Protein AF-A0A4Q9HXU3-F1 (afdb_monomer)

Mean predicted aligned error: 22.91 Å

Structure (mmCIF, N/CA/C/O backbone):
data_AF-A0A4Q9HXU3-F1
#
_entry.id   AF-A0A4Q9HXU3-F1
#
loop_
_atom_site.group_PDB
_atom_site.id
_atom_site.type_symbol
_atom_site.label_atom_id
_atom_site.label_alt_id
_atom_site.label_comp_id
_atom_site.label_asym_id
_atom_site.label_entity_id
_atom_site.label_seq_id
_atom_site.pdbx_PDB_ins_code
_atom_site.Cartn_x
_atom_site.Cartn_y
_atom_site.Cartn_z
_atom_site.occupancy
_atom_site.B_iso_or_equiv
_atom_site.auth_seq_id
_atom_site.auth_comp_id
_atom_site.auth_asym_id
_atom_site.auth_atom_id
_atom_site.pdbx_PDB_model_num
ATOM 1 N N . MET A 1 1 ? 12.309 -6.529 -2.320 1.00 57.53 1 MET A N 1
ATOM 2 C CA . MET A 1 1 ? 11.473 -6.296 -1.128 1.00 57.53 1 MET A CA 1
ATOM 3 C C . MET A 1 1 ? 10.040 -6.633 -1.500 1.00 57.53 1 MET A C 1
ATOM 5 O O . MET A 1 1 ? 9.578 -6.066 -2.489 1.00 57.53 1 MET A O 1
ATOM 9 N N . PRO A 1 2 ? 9.395 -7.603 -0.833 1.00 75.31 2 PRO A N 1
ATOM 10 C CA . PRO A 1 2 ? 7.982 -7.874 -1.056 1.00 75.31 2 PRO A CA 1
ATOM 11 C C . PRO A 1 2 ? 7.147 -6.718 -0.491 1.00 75.31 2 PRO A C 1
ATOM 13 O O . PRO A 1 2 ? 7.482 -6.150 0.545 1.00 75.31 2 PRO A O 1
ATOM 16 N N . TRP A 1 3 ? 6.102 -6.339 -1.220 1.00 84.00 3 TRP A N 1
ATOM 17 C CA . TRP A 1 3 ? 5.110 -5.362 -0.783 1.00 84.00 3 TRP A CA 1
ATOM 18 C C . TRP A 1 3 ? 3.795 -6.108 -0.597 1.00 84.00 3 TRP A C 1
ATOM 20 O O . TRP A 1 3 ? 3.432 -6.919 -1.451 1.00 84.00 3 TRP A O 1
ATOM 30 N N . VAL A 1 4 ? 3.093 -5.835 0.499 1.00 90.06 4 VAL A N 1
ATOM 31 C CA . VAL A 1 4 ? 1.721 -6.316 0.691 1.00 90.06 4 VAL A CA 1
ATOM 32 C C . VAL A 1 4 ? 0.800 -5.522 -0.222 1.00 90.06 4 VAL A C 1
ATOM 34 O O . VAL A 1 4 ? 0.922 -4.298 -0.309 1.00 90.06 4 VAL A O 1
ATOM 37 N N . ARG A 1 5 ? -0.129 -6.209 -0.888 1.00 89.00 5 ARG A N 1
ATOM 38 C CA . ARG A 1 5 ? -1.205 -5.557 -1.636 1.00 89.00 5 ARG A CA 1
ATOM 39 C C . ARG A 1 5 ? -2.430 -5.427 -0.740 1.00 89.00 5 ARG A C 1
ATOM 41 O O . ARG A 1 5 ? -2.910 -6.419 -0.202 1.00 89.00 5 ARG A O 1
ATOM 48 N N . LEU A 1 6 ? -2.904 -4.198 -0.586 1.00 90.19 6 LEU A N 1
ATOM 49 C CA . LEU A 1 6 ? -4.125 -3.842 0.129 1.00 90.19 6 LEU A CA 1
ATOM 50 C C . LEU A 1 6 ? -5.032 -3.085 -0.840 1.00 90.19 6 LEU A C 1
ATOM 52 O O . LEU A 1 6 ? -4.537 -2.284 -1.630 1.00 90.19 6 LEU A O 1
ATOM 56 N N . ASP A 1 7 ? -6.333 -3.359 -0.786 1.00 87.88 7 ASP A N 1
ATOM 57 C CA . ASP A 1 7 ? -7.333 -2.632 -1.569 1.00 87.88 7 ASP A CA 1
ATOM 58 C C . ASP A 1 7 ? -7.514 -1.202 -1.034 1.00 87.88 7 ASP A C 1
ATOM 60 O O . ASP A 1 7 ? -7.466 -0.971 0.176 1.00 87.88 7 ASP A O 1
ATOM 64 N N . ASP A 1 8 ? -7.770 -0.234 -1.912 1.00 90.12 8 ASP A N 1
ATOM 65 C CA . ASP A 1 8 ? -7.933 1.172 -1.518 1.00 90.12 8 ASP A CA 1
ATOM 66 C C . ASP A 1 8 ? -9.167 1.398 -0.619 1.00 90.12 8 ASP A C 1
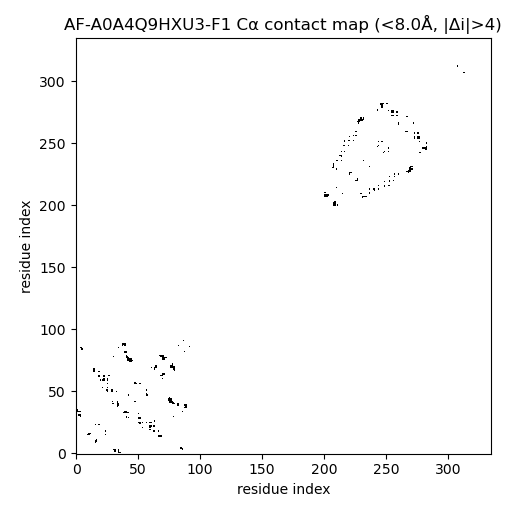ATOM 68 O O . ASP A 1 8 ? -9.203 2.333 0.184 1.00 90.12 8 ASP A O 1
ATOM 72 N N . ARG A 1 9 ? -10.183 0.527 -0.706 1.00 89.31 9 ARG A N 1
ATOM 73 C CA . ARG A 1 9 ? -11.386 0.540 0.147 1.00 89.31 9 ARG A CA 1
ATOM 74 C C . ARG A 1 9 ? -11.196 -0.234 1.447 1.00 89.31 9 ARG A C 1
ATOM 76 O O . ARG A 1 9 ? -12.134 -0.343 2.235 1.00 89.31 9 ARG A O 1
ATOM 83 N N . PHE A 1 10 ? -10.006 -0.769 1.705 1.00 90.31 10 PHE A N 1
ATOM 84 C CA . PHE A 1 10 ? -9.742 -1.583 2.885 1.00 90.31 10 PHE A CA 1
ATOM 85 C C . PHE A 1 10 ? -10.124 -0.897 4.210 1.00 90.31 10 PHE A C 1
ATOM 87 O O . PHE A 1 10 ? -10.834 -1.529 4.993 1.00 90.31 10 PHE A O 1
ATOM 94 N N . PRO A 1 11 ? -9.781 0.385 4.471 1.00 90.25 11 PRO A N 1
ATOM 95 C CA . PRO A 1 11 ? -10.143 1.032 5.735 1.00 90.25 11 PRO A CA 1
ATOM 96 C C . PRO A 1 11 ? -11.650 1.265 5.905 1.00 90.25 11 PRO A C 1
ATOM 98 O O . PRO A 1 11 ? -12.131 1.352 7.031 1.00 90.25 11 PRO A O 1
ATOM 101 N N . SER A 1 12 ? -12.399 1.385 4.804 1.00 91.56 12 SER A N 1
ATOM 102 C CA . SER A 1 12 ? -13.847 1.631 4.822 1.00 91.56 12 SER A CA 1
ATOM 103 C C . SER A 1 12 ? -14.681 0.350 4.752 1.00 91.56 12 SER A C 1
ATOM 105 O O . SER A 1 12 ? -15.897 0.396 4.948 1.00 91.56 12 SER A O 1
ATOM 107 N N . HIS A 1 13 ? -14.060 -0.805 4.505 1.00 91.56 13 HIS A N 1
ATOM 108 C CA . HIS A 1 13 ? -14.755 -2.084 4.467 1.00 91.56 13 HIS A CA 1
ATOM 109 C C . HIS A 1 13 ? -15.371 -2.407 5.835 1.00 91.56 13 HIS A C 1
ATOM 111 O O . HIS A 1 13 ? -14.691 -2.345 6.855 1.00 91.56 13 HIS A O 1
ATOM 117 N N . ARG A 1 14 ? -16.649 -2.814 5.876 1.00 92.38 14 ARG A N 1
ATOM 118 C CA . ARG A 1 14 ? -17.420 -2.992 7.126 1.00 92.38 14 ARG A CA 1
ATOM 119 C C . ARG A 1 14 ? -16.721 -3.876 8.166 1.00 92.38 14 ARG A C 1
ATOM 121 O O . ARG A 1 14 ? -16.783 -3.567 9.350 1.00 92.38 14 ARG A O 1
ATOM 128 N N . LYS A 1 15 ? -16.051 -4.952 7.733 1.00 91.62 15 LYS A N 1
ATOM 129 C CA . LYS A 1 15 ? -15.296 -5.848 8.634 1.00 91.62 15 LYS A CA 1
ATOM 130 C C . LYS A 1 15 ? -14.078 -5.177 9.279 1.00 91.62 15 LYS A C 1
ATOM 132 O O . LYS A 1 15 ? -13.660 -5.613 10.337 1.00 91.62 15 LYS A O 1
ATOM 137 N N . VAL A 1 16 ? -13.502 -4.168 8.625 1.00 94.31 16 VAL A N 1
ATOM 138 C CA . VAL A 1 16 ? -12.272 -3.477 9.042 1.00 94.31 16 VAL A CA 1
ATOM 139 C C . VAL A 1 16 ? -12.604 -2.188 9.790 1.00 94.31 16 VAL A C 1
ATOM 141 O O . VAL A 1 16 ? -12.040 -1.932 10.846 1.00 94.31 16 VAL A O 1
ATOM 144 N N . ALA A 1 17 ? -13.565 -1.411 9.286 1.00 93.75 17 ALA A N 1
ATOM 145 C CA . ALA A 1 17 ? -13.990 -0.139 9.868 1.00 93.75 17 ALA A CA 1
ATOM 146 C C . ALA A 1 17 ? -14.577 -0.277 11.285 1.00 93.75 17 ALA A C 1
ATOM 148 O O . ALA A 1 17 ? -14.588 0.688 12.042 1.00 93.75 17 ALA A O 1
ATOM 149 N N . LEU A 1 18 ? -15.086 -1.464 11.632 1.00 94.69 18 LEU A N 1
ATOM 150 C CA . LEU A 1 18 ? -15.652 -1.766 12.949 1.00 94.69 18 LEU A CA 1
ATOM 151 C C . LEU A 1 18 ? -14.637 -2.365 13.935 1.00 94.69 18 LEU A C 1
ATOM 153 O O . LEU A 1 18 ? -15.012 -2.665 15.065 1.00 94.69 18 LEU A O 1
ATOM 157 N N . LEU A 1 19 ? -13.379 -2.550 13.524 1.00 96.00 19 LEU A N 1
ATOM 158 C CA . LEU A 1 19 ? -12.333 -3.067 14.400 1.00 96.00 19 LEU A CA 1
ATOM 159 C C . LEU A 1 19 ? -11.849 -2.004 15.383 1.00 96.00 19 LEU A C 1
ATOM 161 O O . LEU A 1 19 ? -11.792 -0.812 15.085 1.00 96.00 19 LEU A O 1
ATOM 165 N N . SER A 1 20 ? -11.377 -2.467 16.531 1.00 95.94 20 SER A N 1
ATOM 166 C CA . SER A 1 20 ? -10.566 -1.682 17.441 1.00 95.94 20 SER A CA 1
ATOM 167 C C . SER A 1 20 ? -9.222 -1.320 16.805 1.00 95.94 20 SER A C 1
ATOM 169 O O . SER A 1 20 ? -8.635 -2.090 16.037 1.00 95.94 20 SER A O 1
ATOM 171 N N . ASP A 1 21 ? -8.650 -0.186 17.218 1.00 94.88 21 ASP A N 1
ATOM 172 C CA . ASP A 1 21 ? -7.323 0.256 16.767 1.00 94.88 21 ASP A CA 1
ATOM 173 C C . ASP A 1 21 ? -6.245 -0.822 16.959 1.00 94.88 21 ASP A C 1
ATOM 175 O O . ASP A 1 21 ? -5.284 -0.916 16.192 1.00 94.88 21 ASP A O 1
ATOM 179 N N . LYS A 1 22 ? -6.382 -1.653 18.000 1.00 95.31 22 LYS A N 1
ATOM 180 C CA . LYS A 1 22 ? -5.444 -2.744 18.288 1.00 95.31 22 LYS A CA 1
ATOM 181 C C . LYS A 1 22 ? -5.586 -3.884 17.289 1.00 95.31 22 LYS A C 1
ATOM 183 O O . LYS A 1 22 ? -4.561 -4.355 16.797 1.00 95.31 22 LYS A O 1
ATOM 188 N N . ALA A 1 23 ? -6.812 -4.313 16.996 1.00 95.94 23 ALA A N 1
ATOM 189 C CA . ALA A 1 23 ? -7.082 -5.354 16.011 1.00 95.94 23 ALA A CA 1
ATOM 190 C C . ALA A 1 23 ? -6.674 -4.901 14.606 1.00 95.94 23 ALA A C 1
ATOM 192 O O . ALA A 1 23 ? -5.954 -5.626 13.921 1.00 95.94 23 ALA A O 1
ATOM 193 N N . PHE A 1 24 ? -7.003 -3.663 14.225 1.00 95.31 24 PHE A N 1
ATOM 194 C CA . PHE A 1 24 ? -6.566 -3.078 12.957 1.00 95.31 24 PHE A CA 1
ATOM 195 C C . PHE A 1 24 ? -5.036 -3.072 12.821 1.00 95.31 24 PHE A C 1
ATOM 197 O O . PHE A 1 24 ? -4.485 -3.562 11.833 1.00 95.31 24 PHE A O 1
ATOM 204 N N . ARG A 1 25 ? -4.324 -2.579 13.844 1.00 95.25 25 ARG A N 1
ATOM 205 C CA . ARG A 1 25 ? -2.853 -2.570 13.851 1.00 95.25 25 ARG A CA 1
ATOM 206 C C . ARG A 1 25 ? -2.268 -3.976 13.775 1.00 95.25 25 ARG A C 1
ATOM 208 O O . ARG A 1 25 ? -1.338 -4.185 13.001 1.00 95.25 25 ARG A O 1
ATOM 215 N N . LEU A 1 26 ? -2.799 -4.927 14.548 1.00 96.12 26 LEU A N 1
ATOM 216 C CA . LEU A 1 26 ? -2.363 -6.324 14.502 1.00 96.12 26 LEU A CA 1
ATOM 217 C C . LEU A 1 26 ? -2.541 -6.906 13.098 1.00 96.12 26 LEU A C 1
ATOM 219 O O . LEU A 1 26 ? -1.621 -7.541 12.593 1.00 96.12 26 LEU A O 1
ATOM 223 N N . HIS A 1 27 ? -3.683 -6.653 12.464 1.00 95.62 27 HIS A N 1
ATOM 224 C CA . HIS A 1 27 ? -4.008 -7.171 11.143 1.00 95.62 27 HIS A CA 1
ATOM 225 C C . HIS A 1 27 ? -3.051 -6.652 10.060 1.00 95.62 27 HIS A C 1
ATOM 227 O O . HIS A 1 27 ? -2.467 -7.443 9.321 1.00 95.62 27 HIS A O 1
ATOM 233 N N . VAL A 1 28 ? -2.793 -5.341 10.019 1.00 95.00 28 VAL A N 1
ATOM 234 C CA . VAL A 1 28 ? -1.835 -4.755 9.064 1.00 95.00 28 VAL A CA 1
ATOM 235 C C . VAL A 1 28 ? -0.408 -5.244 9.331 1.00 95.00 28 VAL A C 1
ATOM 237 O O . VAL A 1 28 ? 0.300 -5.622 8.398 1.00 95.00 28 VAL A O 1
ATOM 240 N N . SER A 1 29 ? 0.024 -5.291 10.598 1.00 95.19 29 SER A N 1
ATOM 241 C CA . SER A 1 29 ? 1.348 -5.824 10.953 1.00 95.19 29 SER A CA 1
ATOM 242 C C . SER A 1 29 ? 1.506 -7.291 10.551 1.00 95.19 29 SER A C 1
ATOM 244 O O . SER A 1 29 ? 2.562 -7.679 10.057 1.00 95.19 29 SER A O 1
ATOM 246 N N . ALA A 1 30 ? 0.457 -8.092 10.718 1.00 95.19 30 ALA A N 1
ATOM 247 C CA . ALA A 1 30 ? 0.437 -9.497 10.345 1.00 95.19 30 ALA A CA 1
ATOM 248 C C . ALA A 1 30 ? 0.543 -9.718 8.834 1.00 95.19 30 ALA A C 1
ATOM 250 O O . ALA A 1 30 ? 1.307 -10.580 8.407 1.00 95.19 30 ALA A O 1
ATOM 251 N N . LEU A 1 31 ? -0.152 -8.915 8.022 1.00 94.75 31 LEU A N 1
ATOM 252 C CA . LEU A 1 31 ? -0.029 -8.972 6.562 1.00 94.75 31 LEU A CA 1
ATOM 253 C C . LEU A 1 31 ? 1.413 -8.707 6.108 1.00 94.75 31 LEU A C 1
ATOM 255 O O . LEU A 1 31 ? 1.956 -9.445 5.281 1.00 94.75 31 LEU A O 1
ATOM 259 N N . CYS A 1 32 ? 2.045 -7.675 6.679 1.00 93.38 32 CYS A N 1
ATOM 260 C CA . CYS A 1 32 ? 3.442 -7.338 6.405 1.00 93.38 32 CYS A CA 1
ATOM 261 C C . CYS A 1 32 ? 4.385 -8.465 6.823 1.00 93.38 32 CYS A C 1
ATOM 263 O O . CYS A 1 32 ? 5.230 -8.884 6.033 1.00 93.38 32 CYS A O 1
ATOM 265 N N . TRP A 1 33 ? 4.196 -8.995 8.031 1.00 93.94 33 TRP A N 1
ATOM 266 C CA . TRP A 1 33 ? 5.011 -10.083 8.556 1.00 93.94 33 TRP A CA 1
ATOM 267 C C . TRP A 1 33 ? 4.889 -11.356 7.704 1.00 93.94 33 TRP A C 1
ATOM 269 O O . TRP A 1 33 ? 5.905 -11.961 7.364 1.00 93.94 33 TRP A O 1
ATOM 279 N N . ALA A 1 34 ? 3.677 -11.724 7.276 1.00 92.94 34 ALA A N 1
ATOM 280 C CA . ALA A 1 34 ? 3.454 -12.892 6.424 1.00 92.94 34 ALA A CA 1
ATOM 281 C C . ALA A 1 34 ? 4.108 -12.744 5.038 1.00 92.94 34 ALA A C 1
ATOM 283 O O . ALA A 1 34 ? 4.640 -13.710 4.493 1.00 92.94 34 ALA A O 1
ATOM 284 N N . SER A 1 35 ? 4.120 -11.527 4.484 1.00 91.81 35 SER A N 1
ATOM 285 C CA . SER A 1 35 ? 4.761 -11.217 3.196 1.00 91.81 35 SER A CA 1
ATOM 286 C C . SER A 1 35 ? 6.289 -11.240 3.279 1.00 91.81 35 SER A C 1
ATOM 288 O O . SER A 1 35 ? 6.968 -11.707 2.363 1.00 91.81 35 SER A O 1
ATOM 290 N N . GLU A 1 36 ? 6.846 -10.773 4.396 1.00 91.00 36 GLU A N 1
ATOM 291 C CA . GLU A 1 36 ? 8.283 -10.824 4.665 1.00 91.00 36 GLU A CA 1
ATOM 292 C C . GLU A 1 36 ? 8.780 -12.267 4.822 1.00 91.00 36 GLU A C 1
ATOM 294 O O . GLU A 1 36 ? 9.786 -12.644 4.215 1.00 91.00 36 GLU A O 1
ATOM 299 N N . ASN A 1 37 ? 8.039 -13.079 5.582 1.00 91.25 37 ASN A N 1
ATOM 300 C CA . ASN A 1 37 ? 8.418 -14.448 5.941 1.00 91.25 37 ASN A CA 1
ATOM 301 C C . ASN A 1 37 ? 7.898 -15.512 4.958 1.00 91.25 37 ASN A C 1
ATOM 303 O O . ASN A 1 37 ? 8.239 -16.685 5.090 1.00 91.25 37 ASN A O 1
ATOM 307 N N . LEU A 1 38 ? 7.116 -15.109 3.950 1.00 90.44 38 LEU A N 1
ATOM 308 C CA . LEU A 1 38 ? 6.497 -15.989 2.952 1.00 90.44 38 LEU A CA 1
ATOM 309 C C . LEU A 1 38 ? 5.699 -17.136 3.587 1.00 90.44 38 LEU A C 1
ATOM 311 O O . LEU A 1 38 ? 5.816 -18.289 3.174 1.00 90.44 38 LEU A O 1
ATOM 315 N N . THR A 1 39 ? 4.893 -16.804 4.596 1.00 91.75 39 THR A N 1
ATOM 316 C CA . THR A 1 39 ? 4.072 -17.775 5.338 1.00 91.75 39 THR A CA 1
ATOM 317 C C . THR A 1 39 ? 2.662 -17.924 4.782 1.00 91.75 39 THR A C 1
ATOM 319 O O . THR A 1 39 ? 1.834 -18.581 5.402 1.00 91.75 39 THR A O 1
ATOM 322 N N . GLU A 1 40 ? 2.367 -17.300 3.637 1.00 92.31 40 GLU A N 1
ATOM 323 C CA . GLU A 1 40 ? 1.079 -17.435 2.935 1.00 92.31 40 GLU A CA 1
ATOM 324 C C . GLU A 1 40 ? -0.130 -17.054 3.812 1.00 92.31 40 GLU A C 1
ATOM 326 O O . GLU A 1 40 ? -1.235 -17.554 3.640 1.00 92.31 40 GLU A O 1
ATOM 331 N N . GLY A 1 41 ? 0.086 -16.141 4.764 1.00 91.81 41 GLY A N 1
ATOM 332 C CA . GLY A 1 41 ? -0.935 -15.690 5.708 1.00 91.81 41 GLY A CA 1
ATOM 333 C C . GLY A 1 41 ? -1.037 -16.534 6.981 1.00 91.81 41 GLY A C 1
ATOM 334 O O . GLY A 1 41 ? -1.849 -16.204 7.842 1.00 91.81 41 GLY A O 1
ATOM 335 N N . HIS A 1 42 ? -0.226 -17.583 7.144 1.00 95.06 42 HIS A N 1
ATOM 336 C CA . HIS A 1 42 ? -0.160 -18.358 8.382 1.00 95.06 42 HIS A CA 1
ATOM 337 C C . HIS A 1 42 ? 0.672 -17.638 9.450 1.00 95.06 42 HIS A C 1
ATOM 339 O O . HIS A 1 42 ? 1.750 -17.107 9.166 1.00 95.06 42 HIS A O 1
ATOM 345 N N . ILE A 1 43 ? 0.176 -17.642 10.685 1.00 95.44 43 ILE A N 1
ATOM 346 C CA . ILE A 1 43 ? 0.782 -17.004 11.856 1.00 95.44 43 ILE A CA 1
ATOM 347 C C . ILE A 1 43 ? 0.735 -17.990 13.014 1.00 95.44 43 ILE A C 1
ATOM 349 O O . ILE A 1 43 ? -0.349 -18.345 13.469 1.00 95.44 43 ILE A O 1
ATOM 353 N N . SER A 1 44 ? 1.886 -18.393 13.549 1.00 94.31 44 SER A N 1
ATOM 354 C CA . SER A 1 44 ? 1.899 -19.255 14.734 1.00 94.31 44 SER A CA 1
ATOM 355 C C . SER A 1 44 ? 1.554 -18.491 16.019 1.00 94.31 44 SER A C 1
ATOM 357 O O . SER A 1 44 ? 1.786 -17.283 16.153 1.00 94.31 44 SER A O 1
ATOM 359 N N . ASP A 1 45 ? 1.084 -19.213 17.040 1.00 91.50 45 ASP A N 1
ATOM 360 C CA . ASP A 1 45 ? 0.838 -18.642 18.374 1.00 91.50 45 ASP A CA 1
ATOM 361 C C . ASP A 1 45 ? 2.097 -18.015 19.010 1.00 91.50 45 ASP A C 1
ATOM 363 O O . ASP A 1 45 ? 2.004 -17.091 19.830 1.00 91.50 45 ASP A O 1
ATOM 367 N N . ARG A 1 46 ? 3.288 -18.501 18.634 1.00 90.44 46 ARG A N 1
ATOM 368 C CA . ARG A 1 46 ? 4.572 -17.959 19.096 1.00 90.44 46 ARG A CA 1
ATOM 369 C C . ARG A 1 46 ? 4.868 -16.605 18.453 1.00 90.44 46 ARG A C 1
ATOM 371 O O . ARG A 1 46 ? 5.322 -15.691 19.143 1.00 90.44 46 ARG A O 1
ATOM 378 N N . GLU A 1 47 ? 4.592 -16.474 17.160 1.00 91.88 47 GLU A N 1
ATOM 379 C CA . GLU A 1 47 ? 4.863 -15.267 16.371 1.00 91.88 47 GLU A CA 1
ATOM 380 C C . GLU A 1 47 ? 3.874 -14.145 16.672 1.00 91.88 47 GLU A C 1
ATOM 382 O O . GLU A 1 47 ? 4.252 -12.975 16.639 1.00 91.88 47 GLU A O 1
ATOM 387 N N . LEU A 1 48 ? 2.645 -14.479 17.077 1.00 91.50 48 LEU A N 1
ATOM 388 C CA . LEU A 1 48 ? 1.606 -13.500 17.402 1.00 91.50 48 LEU A CA 1
ATOM 389 C C . LEU A 1 48 ? 2.075 -12.416 18.395 1.00 91.50 48 LEU A C 1
ATOM 391 O O . LEU A 1 48 ? 1.684 -11.254 18.290 1.00 91.50 48 LEU A O 1
ATOM 395 N N . LYS A 1 49 ? 2.940 -12.777 19.354 1.00 86.25 49 LYS A N 1
ATOM 396 C CA . LYS A 1 49 ? 3.500 -11.839 20.347 1.00 86.25 49 LYS A CA 1
ATOM 397 C C . LYS A 1 49 ? 4.555 -10.889 19.773 1.00 86.25 49 LYS A C 1
ATOM 399 O O . LYS A 1 49 ? 4.827 -9.856 20.379 1.00 86.25 49 LYS A O 1
ATOM 404 N N . VAL A 1 50 ? 5.175 -11.259 18.656 1.00 87.44 50 VAL A N 1
ATOM 405 C CA . VAL A 1 50 ? 6.285 -10.535 18.023 1.00 87.44 50 VAL A CA 1
ATOM 406 C C . VAL A 1 50 ? 5.778 -9.627 16.902 1.00 87.44 50 VAL A C 1
ATOM 408 O O . VAL A 1 50 ? 6.298 -8.524 16.742 1.00 87.44 50 VAL A O 1
ATOM 411 N N . ILE A 1 51 ? 4.738 -10.060 16.176 1.00 89.12 51 ILE A N 1
ATOM 412 C CA . ILE A 1 51 ? 4.196 -9.384 14.985 1.00 89.12 51 ILE A CA 1
ATOM 413 C C . ILE A 1 51 ? 3.787 -7.941 15.266 1.00 89.12 51 ILE A C 1
ATOM 415 O O . ILE A 1 51 ? 4.159 -7.032 14.527 1.00 89.12 51 ILE A O 1
ATOM 419 N N . SER A 1 52 ? 3.022 -7.714 16.334 1.00 77.06 52 SER A N 1
ATOM 420 C CA . SER A 1 52 ? 2.653 -6.363 16.735 1.00 77.06 52 SER A CA 1
ATOM 421 C C . SER A 1 52 ? 3.003 -6.157 18.201 1.00 77.06 52 SER A C 1
ATOM 423 O O . SER A 1 52 ? 2.612 -6.928 19.077 1.00 77.06 52 SER A O 1
ATOM 425 N N . ARG A 1 53 ? 3.775 -5.100 18.477 1.00 83.88 53 ARG A N 1
ATOM 426 C CA . ARG A 1 53 ? 4.160 -4.681 19.834 1.00 83.88 53 ARG A CA 1
ATOM 427 C C . ARG A 1 53 ? 2.965 -4.040 20.554 1.00 83.88 53 ARG A C 1
ATOM 429 O O . ARG A 1 53 ? 3.019 -2.879 20.953 1.00 83.88 53 ARG A O 1
ATOM 436 N N . ILE A 1 54 ? 1.856 -4.771 20.653 1.00 88.94 54 ILE A N 1
ATOM 437 C CA . ILE A 1 54 ? 0.615 -4.345 21.300 1.00 88.94 54 ILE A CA 1
ATOM 438 C C . ILE A 1 54 ? 0.396 -5.112 22.598 1.00 88.94 54 ILE A C 1
ATOM 440 O O . ILE A 1 54 ? 0.817 -6.256 22.771 1.00 88.94 54 ILE A O 1
ATOM 444 N N . ARG A 1 55 ? -0.332 -4.485 23.521 1.00 88.44 55 ARG A N 1
ATOM 445 C CA . ARG A 1 55 ? -0.790 -5.155 24.735 1.00 88.44 55 ARG A CA 1
ATOM 446 C C . ARG A 1 55 ? -1.995 -6.036 24.416 1.00 88.44 55 ARG A C 1
ATOM 448 O O . ARG A 1 55 ? -2.996 -5.532 23.915 1.00 88.44 55 ARG A O 1
ATOM 455 N N . GLY A 1 56 ? -1.913 -7.312 24.790 1.00 91.06 56 GLY A N 1
ATOM 456 C CA . GLY A 1 56 ? -2.998 -8.281 24.614 1.00 91.06 56 GLY A CA 1
ATOM 457 C C . GLY A 1 56 ? -3.206 -8.713 23.156 1.00 91.06 56 GLY A C 1
ATOM 458 O O . GLY A 1 56 ? -4.310 -8.575 22.643 1.00 91.06 56 GLY A O 1
ATOM 459 N N . PRO A 1 57 ? -2.190 -9.261 22.465 1.00 92.69 57 PRO A N 1
ATOM 460 C CA . PRO A 1 57 ? -2.340 -9.654 21.063 1.00 92.69 57 PRO A CA 1
ATOM 461 C C . PRO A 1 57 ? -3.374 -10.773 20.864 1.00 92.69 57 PRO A C 1
ATOM 463 O O . PRO A 1 57 ? -4.026 -10.824 19.831 1.00 92.69 57 PRO A O 1
ATOM 466 N N . LYS A 1 58 ? -3.595 -11.625 21.875 1.00 93.00 58 LYS A N 1
ATOM 467 C CA . LYS A 1 58 ? -4.612 -12.686 21.828 1.00 93.00 58 LYS A CA 1
ATOM 468 C C . LYS A 1 58 ? -6.046 -12.151 21.780 1.00 93.00 58 LYS A C 1
ATOM 470 O O . LYS A 1 58 ? -6.864 -12.719 21.076 1.00 93.00 58 LYS A O 1
ATOM 475 N N . THR A 1 59 ? -6.353 -11.070 22.501 1.00 95.44 59 THR A N 1
ATOM 476 C CA . THR A 1 59 ? -7.706 -10.485 22.482 1.00 95.44 59 THR A CA 1
ATOM 477 C C . THR A 1 59 ? -7.973 -9.779 21.159 1.00 95.44 59 THR A C 1
ATOM 479 O O . THR A 1 59 ? -9.054 -9.909 20.608 1.00 95.44 59 THR A O 1
ATOM 482 N N . ALA A 1 60 ? -6.962 -9.093 20.615 1.00 95.69 60 ALA A N 1
ATOM 483 C CA . ALA A 1 60 ? -7.040 -8.514 19.277 1.00 95.69 60 ALA A CA 1
ATOM 484 C C . ALA A 1 60 ? -7.178 -9.600 18.191 1.00 95.69 60 ALA A C 1
ATOM 486 O O . ALA A 1 60 ? -7.938 -9.426 17.249 1.00 95.69 60 ALA A O 1
ATOM 487 N N . ALA A 1 61 ? -6.487 -10.736 18.331 1.00 96.06 61 ALA A N 1
ATOM 488 C CA . ALA A 1 61 ? -6.636 -11.866 17.414 1.00 96.06 61 ALA A CA 1
ATOM 489 C C . ALA A 1 61 ? -8.032 -12.503 17.495 1.00 96.06 61 ALA A C 1
ATOM 491 O O . ALA A 1 61 ? -8.599 -12.827 16.459 1.00 96.06 61 ALA A O 1
ATOM 492 N N . ALA A 1 62 ? -8.605 -12.635 18.697 1.00 96.38 62 ALA A N 1
ATOM 493 C CA . ALA A 1 62 ? -9.980 -13.105 18.868 1.00 96.38 62 ALA A CA 1
ATOM 494 C C . ALA A 1 62 ? -10.981 -12.195 18.138 1.00 96.38 62 ALA A C 1
ATOM 496 O O . ALA A 1 62 ? -11.801 -12.688 17.376 1.00 96.38 62 ALA A O 1
ATOM 497 N N . GLU A 1 63 ? -10.830 -10.873 18.260 1.00 97.19 63 GLU A N 1
ATOM 498 C CA . GLU A 1 63 ? -11.658 -9.899 17.537 1.00 97.19 63 GLU A CA 1
ATOM 499 C C . GLU A 1 63 ? -11.557 -10.053 16.005 1.00 97.19 63 GLU A C 1
ATOM 501 O O . GLU A 1 63 ? -12.556 -9.968 15.294 1.00 97.19 63 GLU A O 1
ATOM 506 N N . LEU A 1 64 ? -10.359 -10.333 15.478 1.00 96.94 64 LEU A N 1
ATOM 507 C CA . LEU A 1 64 ? -10.152 -10.579 14.043 1.00 96.94 64 LEU A CA 1
ATOM 508 C C . LEU A 1 64 ? -10.782 -11.896 13.568 1.00 96.94 64 LEU A C 1
ATOM 510 O O . LEU A 1 64 ? -11.240 -11.980 12.423 1.00 96.94 64 LEU A O 1
ATOM 514 N N . VAL A 1 65 ? -10.814 -12.911 14.434 1.00 97.31 65 VAL A N 1
ATOM 515 C CA . VAL A 1 65 ? -11.517 -14.175 14.176 1.00 97.31 65 VAL A CA 1
ATOM 516 C C . VAL A 1 65 ? -13.031 -13.953 14.179 1.00 97.31 65 VAL A C 1
ATOM 518 O O . VAL A 1 65 ? -13.710 -14.372 13.240 1.00 97.31 65 VAL A O 1
ATOM 521 N N . ASP A 1 66 ? -13.552 -13.208 15.156 1.00 96.69 66 ASP A N 1
ATOM 522 C CA . ASP A 1 66 ? -14.973 -12.852 15.246 1.00 96.69 66 ASP A CA 1
ATOM 523 C C . ASP A 1 66 ? -15.429 -12.034 14.024 1.00 96.69 66 ASP A C 1
ATOM 525 O O . ASP A 1 66 ? -16.500 -12.274 13.461 1.00 96.69 66 ASP A O 1
ATOM 529 N N . ALA A 1 67 ? -14.580 -11.122 13.536 1.00 95.31 67 ALA A N 1
ATOM 530 C CA . ALA A 1 67 ? -14.815 -10.339 12.322 1.00 95.31 67 ALA A CA 1
ATOM 531 C C . ALA A 1 67 ? -14.684 -11.146 11.013 1.00 95.31 67 ALA A C 1
ATOM 533 O O . ALA A 1 67 ? -14.908 -10.595 9.928 1.00 95.31 67 ALA A O 1
ATOM 534 N N . ARG A 1 68 ? -14.331 -12.442 11.081 1.00 95.19 68 ARG A N 1
ATOM 535 C CA . ARG A 1 68 ? -14.103 -13.323 9.917 1.00 95.19 68 ARG A CA 1
ATOM 536 C C . ARG A 1 68 ? -13.065 -12.736 8.957 1.00 95.19 68 ARG A C 1
ATOM 538 O O . ARG A 1 68 ? -13.247 -12.774 7.736 1.00 95.19 68 ARG A O 1
ATOM 545 N N . LEU A 1 69 ? -12.031 -12.118 9.526 1.00 95.06 69 LEU A N 1
ATOM 546 C CA . LEU A 1 69 ? -10.813 -11.707 8.826 1.00 95.06 69 LEU A CA 1
ATOM 547 C C . LEU A 1 69 ? -9.715 -12.746 9.025 1.00 95.06 69 LEU A C 1
ATOM 549 O O . LEU A 1 69 ? -8.908 -12.958 8.124 1.00 95.06 69 LEU A O 1
ATOM 553 N N . TRP A 1 70 ? -9.692 -13.395 10.190 1.00 97.31 70 TRP A N 1
ATOM 554 C CA . TRP A 1 70 ? -8.783 -14.487 10.518 1.00 97.31 70 TRP A CA 1
ATOM 555 C C . TRP A 1 70 ? -9.552 -15.776 10.813 1.00 97.31 70 TRP A C 1
ATOM 557 O O . TRP A 1 70 ? -10.703 -15.748 11.245 1.00 97.31 70 TRP A O 1
ATOM 567 N N . GLU A 1 71 ? -8.870 -16.901 10.652 1.00 96.81 71 GLU A N 1
ATOM 568 C CA . GLU A 1 71 ? -9.321 -18.227 11.053 1.00 96.81 71 GLU A CA 1
ATOM 569 C C . GLU A 1 71 ? -8.386 -18.785 12.126 1.00 96.81 71 GLU A C 1
ATOM 571 O O . GLU A 1 71 ? -7.170 -18.594 12.068 1.00 96.81 71 GLU A O 1
ATOM 576 N N . ARG A 1 72 ? -8.944 -19.470 13.128 1.00 95.94 72 ARG A N 1
ATOM 577 C CA . ARG A 1 72 ? -8.153 -20.157 14.152 1.00 95.94 72 ARG A CA 1
ATOM 578 C C . ARG A 1 72 ? -7.686 -21.505 13.605 1.00 95.94 72 ARG A C 1
ATOM 580 O O . ARG A 1 72 ? -8.513 -22.342 13.262 1.00 95.94 72 ARG A O 1
ATOM 587 N N . THR A 1 73 ? -6.378 -21.737 13.599 1.00 94.81 73 THR A N 1
ATOM 588 C CA . THR A 1 73 ? -5.779 -23.038 13.269 1.00 94.81 73 THR A CA 1
ATOM 589 C C . THR A 1 73 ? -5.279 -23.727 14.548 1.00 94.81 73 THR A C 1
ATOM 591 O O . THR A 1 73 ? -5.161 -23.067 15.588 1.00 94.81 73 THR A O 1
ATOM 594 N N . PRO A 1 74 ? -4.983 -25.044 14.524 1.00 92.56 74 PRO A N 1
ATOM 595 C CA . PRO A 1 74 ? -4.425 -25.742 15.687 1.00 92.56 74 PRO A CA 1
ATOM 596 C C . PRO A 1 74 ? -3.149 -25.083 16.234 1.00 92.56 74 PRO A C 1
ATOM 598 O O . PRO A 1 74 ? -2.983 -24.985 17.448 1.00 92.56 74 PRO A O 1
ATOM 601 N N . ASP A 1 75 ? -2.311 -24.555 15.337 1.00 91.88 75 ASP A N 1
ATOM 602 C CA . ASP A 1 75 ? -0.985 -24.016 15.663 1.00 91.88 75 ASP A CA 1
ATOM 603 C C . ASP A 1 75 ? -0.925 -22.474 15.691 1.00 91.88 75 ASP A C 1
ATOM 605 O O . ASP A 1 75 ? 0.135 -21.881 15.937 1.00 91.88 75 ASP A O 1
ATOM 609 N N . GLY A 1 76 ? -2.054 -21.795 15.459 1.00 94.38 76 GLY A N 1
ATOM 610 C CA . GLY A 1 76 ? -2.119 -20.338 15.444 1.00 94.38 76 GLY A CA 1
ATOM 611 C C . GLY A 1 76 ? -3.327 -19.779 14.699 1.00 94.38 76 GLY A C 1
ATOM 612 O O . GLY A 1 76 ? -4.470 -19.986 15.111 1.00 94.38 76 GLY A O 1
ATOM 613 N N . TYR A 1 77 ? -3.069 -18.989 13.658 1.00 96.88 77 TYR A N 1
ATOM 614 C CA . TYR A 1 77 ? -4.078 -18.272 12.885 1.00 96.88 77 TYR A CA 1
ATOM 615 C C . TYR A 1 77 ? -3.736 -18.251 11.396 1.00 96.88 77 TYR A C 1
ATOM 617 O O . TYR A 1 77 ? -2.565 -18.250 11.014 1.00 96.88 77 TYR A O 1
ATOM 625 N N . LEU A 1 78 ? -4.766 -18.165 10.561 1.00 96.62 78 LEU A N 1
ATOM 626 C CA . LEU A 1 78 ? -4.656 -17.951 9.123 1.00 96.62 78 LEU A CA 1
ATOM 627 C C . LEU A 1 78 ? -5.398 -16.668 8.741 1.00 96.62 78 LEU A C 1
ATOM 629 O O . LEU A 1 78 ? -6.530 -16.453 9.168 1.00 96.62 78 LEU A O 1
ATOM 633 N N . ILE A 1 79 ? -4.771 -15.803 7.945 1.00 95.94 79 ILE A N 1
ATOM 634 C CA . ILE A 1 79 ? -5.434 -14.620 7.384 1.00 95.94 79 ILE A CA 1
ATOM 635 C C . ILE A 1 79 ? -6.311 -15.055 6.200 1.00 95.94 79 ILE A C 1
ATOM 637 O O . ILE A 1 79 ? -5.802 -15.651 5.251 1.00 95.94 79 ILE A O 1
ATOM 641 N N . HIS A 1 80 ? -7.605 -14.725 6.227 1.00 93.69 80 HIS A N 1
ATOM 642 C CA . HIS A 1 80 ? -8.503 -14.991 5.100 1.00 93.69 80 HIS A CA 1
ATOM 643 C C . HIS A 1 80 ? -8.089 -14.212 3.846 1.00 93.69 80 HIS A C 1
ATOM 645 O O . HIS A 1 80 ? -7.570 -13.099 3.934 1.00 93.69 80 HIS A O 1
ATOM 651 N N . ASP A 1 81 ? -8.328 -14.820 2.682 1.00 88.06 81 ASP A N 1
ATOM 652 C CA . ASP A 1 81 ? -8.139 -14.237 1.347 1.00 88.06 81 ASP A CA 1
ATOM 653 C C . ASP A 1 81 ? -6.718 -13.707 1.072 1.00 88.06 81 ASP A C 1
ATOM 655 O O . ASP A 1 81 ? -6.481 -12.939 0.138 1.00 88.06 81 ASP A O 1
ATOM 659 N N . TYR A 1 82 ? -5.721 -14.146 1.852 1.00 89.44 82 TYR A N 1
ATOM 660 C CA . TYR A 1 82 ? -4.348 -13.663 1.711 1.00 89.44 82 TYR A CA 1
ATOM 661 C C . TYR A 1 82 ? -3.801 -13.900 0.298 1.00 89.44 82 TYR A C 1
ATOM 663 O O . TYR A 1 82 ? -3.252 -12.978 -0.309 1.00 89.44 82 TYR A O 1
ATOM 671 N N . LEU A 1 83 ? -3.988 -15.115 -0.228 1.00 88.69 83 LEU A N 1
ATOM 672 C CA . LEU A 1 83 ? -3.503 -15.543 -1.545 1.00 88.69 83 LEU A CA 1
ATOM 673 C C . LEU A 1 83 ? -4.338 -15.016 -2.721 1.00 88.69 83 LEU A C 1
ATOM 675 O O . LEU A 1 83 ? -3.899 -15.109 -3.865 1.00 88.69 83 LEU A O 1
ATOM 679 N N . GLU A 1 84 ? -5.517 -14.445 -2.464 1.00 87.88 84 GLU A N 1
ATOM 680 C CA . GLU A 1 84 ? -6.312 -13.788 -3.508 1.00 87.88 84 GLU A CA 1
ATOM 681 C C . GLU A 1 84 ? -5.605 -12.511 -3.988 1.00 87.88 84 GLU A C 1
ATOM 683 O O . GLU A 1 84 ? -5.493 -12.250 -5.186 1.00 87.88 84 GLU A O 1
ATOM 688 N N . TYR A 1 85 ? -5.048 -11.746 -3.046 1.00 81.44 85 TYR A N 1
ATOM 689 C CA . TYR A 1 85 ? -4.406 -10.463 -3.331 1.00 81.44 85 TYR A CA 1
ATOM 690 C C . TYR A 1 85 ? -2.874 -10.548 -3.348 1.00 81.44 85 TYR A C 1
ATOM 692 O O . TYR A 1 85 ? -2.217 -9.828 -4.113 1.00 81.44 85 TYR A O 1
ATOM 700 N N . ASN A 1 86 ? -2.281 -11.427 -2.537 1.00 86.56 86 ASN A N 1
ATOM 701 C CA . ASN A 1 86 ? -0.832 -11.558 -2.387 1.00 86.56 86 ASN A CA 1
ATOM 702 C C . ASN A 1 86 ? -0.306 -12.814 -3.100 1.00 86.56 86 ASN A C 1
ATOM 704 O O . ASN A 1 86 ? -0.976 -13.841 -3.124 1.00 86.56 86 ASN A O 1
ATOM 708 N N . PRO A 1 87 ? 0.895 -12.755 -3.703 1.00 83.25 87 PRO A N 1
ATOM 709 C CA . PRO A 1 87 ? 1.488 -13.920 -4.351 1.00 83.25 87 PRO A CA 1
ATOM 710 C C . PRO A 1 87 ? 1.849 -15.009 -3.329 1.00 83.25 87 PRO A C 1
ATOM 712 O O . PRO A 1 87 ? 2.282 -14.702 -2.217 1.00 83.25 87 PRO A O 1
ATOM 715 N N . ASP A 1 88 ? 1.733 -16.271 -3.742 1.00 87.75 88 ASP A N 1
ATOM 716 C CA . ASP A 1 88 ? 2.202 -17.424 -2.970 1.00 87.75 88 ASP A CA 1
ATOM 717 C C . ASP A 1 88 ? 3.742 -17.475 -2.879 1.00 87.75 88 ASP A C 1
ATOM 719 O O . ASP A 1 88 ? 4.476 -16.751 -3.572 1.00 87.75 88 ASP A O 1
ATOM 723 N N . ARG A 1 89 ? 4.268 -18.344 -2.006 1.00 84.12 89 ARG A N 1
ATOM 724 C CA . ARG A 1 89 ? 5.718 -18.455 -1.787 1.00 84.12 89 ARG A CA 1
ATOM 725 C C . ARG A 1 89 ? 6.455 -18.878 -3.058 1.00 84.12 89 ARG A C 1
ATOM 727 O O . ARG A 1 89 ? 7.546 -18.369 -3.335 1.00 84.12 89 ARG A O 1
ATOM 734 N N . ALA A 1 90 ? 5.869 -19.794 -3.827 1.00 85.38 90 ALA A N 1
ATOM 735 C CA . ALA A 1 90 ? 6.459 -20.325 -5.051 1.00 85.38 90 ALA A CA 1
ATOM 736 C C . ALA A 1 90 ? 6.647 -19.229 -6.109 1.00 85.38 90 ALA A C 1
ATOM 738 O O . ALA A 1 90 ? 7.742 -19.075 -6.655 1.00 85.38 90 ALA A O 1
ATOM 739 N N . ARG A 1 91 ? 5.621 -18.406 -6.338 1.00 83.94 91 ARG A N 1
ATOM 740 C CA . ARG A 1 91 ? 5.653 -17.286 -7.279 1.00 83.94 91 ARG A CA 1
ATOM 741 C C . ARG A 1 91 ? 6.626 -16.209 -6.839 1.00 83.94 91 ARG A C 1
ATOM 743 O O . ARG A 1 91 ? 7.397 -15.729 -7.665 1.00 83.94 91 ARG A O 1
ATOM 750 N N . VAL A 1 92 ? 6.668 -15.870 -5.547 1.00 85.81 92 VAL A N 1
ATOM 751 C CA . VAL A 1 92 ? 7.655 -14.899 -5.046 1.00 85.81 92 VAL A CA 1
ATOM 752 C C . VAL A 1 92 ? 9.081 -15.395 -5.280 1.00 85.81 92 VAL A C 1
ATOM 754 O O . VAL A 1 92 ? 9.943 -14.617 -5.697 1.00 85.81 92 VAL A O 1
ATOM 757 N N . GLN A 1 93 ? 9.353 -16.678 -5.037 1.00 86.81 93 GLN A N 1
ATOM 758 C CA . GLN A 1 93 ? 10.681 -17.242 -5.256 1.00 86.81 93 GLN A CA 1
ATOM 759 C C . GLN A 1 93 ? 11.036 -17.316 -6.749 1.00 86.81 93 GLN A C 1
ATOM 761 O O . GLN A 1 93 ? 12.161 -16.971 -7.127 1.00 86.81 93 GLN A O 1
ATOM 766 N N . ALA A 1 94 ? 10.077 -17.684 -7.602 1.00 87.56 94 ALA A N 1
ATOM 767 C CA . ALA A 1 94 ? 10.235 -17.671 -9.053 1.00 87.56 94 ALA A CA 1
ATOM 768 C C . ALA A 1 94 ? 10.560 -16.257 -9.559 1.00 87.56 94 ALA A C 1
ATOM 770 O O . ALA A 1 94 ? 11.573 -16.067 -10.235 1.00 87.56 94 ALA A O 1
ATOM 771 N N . ASP A 1 95 ? 9.801 -15.246 -9.134 1.00 87.19 95 ASP A N 1
ATOM 772 C CA . ASP A 1 95 ? 10.027 -13.846 -9.499 1.00 87.19 95 ASP A CA 1
ATOM 773 C C . ASP A 1 95 ? 11.400 -13.343 -9.024 1.00 87.19 95 ASP A C 1
ATOM 775 O O . ASP A 1 95 ? 12.098 -12.629 -9.753 1.00 87.19 95 ASP A O 1
ATOM 779 N N . ARG A 1 96 ? 11.836 -13.734 -7.817 1.00 88.69 96 ARG A N 1
ATOM 780 C CA . ARG A 1 96 ? 13.181 -13.416 -7.303 1.00 88.69 96 ARG A CA 1
ATOM 781 C C . ARG A 1 96 ? 14.271 -14.040 -8.173 1.00 88.69 96 ARG A C 1
ATOM 783 O O . ARG A 1 96 ? 15.208 -13.337 -8.551 1.00 88.69 96 ARG A O 1
ATOM 790 N N . SER A 1 97 ? 14.136 -15.319 -8.522 1.00 90.56 97 SER A N 1
ATOM 791 C CA . SER A 1 97 ? 15.112 -16.029 -9.356 1.00 90.56 97 SER A CA 1
ATOM 792 C C . SER A 1 97 ? 15.189 -15.455 -10.777 1.00 90.56 97 SER A C 1
ATOM 794 O O . SER A 1 97 ? 16.282 -15.181 -11.273 1.00 90.56 97 SER A O 1
ATOM 796 N N . ALA A 1 98 ? 14.043 -15.152 -11.393 1.00 90.62 98 ALA A N 1
ATOM 797 C CA . ALA A 1 98 ? 13.967 -14.557 -12.721 1.00 90.62 98 ALA A CA 1
ATOM 798 C C . ALA A 1 98 ? 14.585 -13.152 -12.744 1.00 90.62 98 ALA A C 1
ATOM 800 O O . ALA A 1 98 ? 15.331 -12.805 -13.662 1.00 90.62 98 ALA A O 1
ATOM 801 N N . ASN A 1 99 ? 14.327 -12.342 -11.715 1.00 91.19 99 ASN A N 1
ATOM 802 C CA . ASN A 1 99 ? 14.933 -11.019 -11.596 1.00 91.19 99 ASN A CA 1
ATOM 803 C C . ASN A 1 99 ? 16.447 -11.092 -11.358 1.00 91.19 99 ASN A C 1
ATOM 805 O O . ASN A 1 99 ? 17.182 -10.309 -11.961 1.00 91.19 99 ASN A O 1
ATOM 809 N N . ALA A 1 100 ? 16.925 -12.038 -10.544 1.00 92.75 100 ALA A N 1
ATOM 810 C CA . ALA A 1 100 ? 18.355 -12.270 -10.352 1.00 92.75 100 ALA A CA 1
ATOM 811 C C . ALA A 1 100 ? 19.039 -12.684 -11.666 1.00 92.75 100 ALA A C 1
ATOM 813 O O . ALA A 1 100 ? 20.054 -12.095 -12.037 1.00 92.75 100 ALA A O 1
ATOM 814 N N . ALA A 1 101 ? 18.438 -13.609 -12.422 1.00 94.12 101 ALA A N 1
ATOM 815 C CA . ALA A 1 101 ? 18.945 -14.042 -13.723 1.00 94.12 101 ALA A CA 1
ATOM 816 C C . ALA A 1 101 ? 19.006 -12.888 -14.739 1.00 94.12 101 ALA A C 1
ATOM 818 O O . ALA A 1 101 ? 20.024 -12.693 -15.402 1.00 94.12 101 ALA A O 1
ATOM 819 N N . ARG A 1 102 ? 17.955 -12.057 -14.818 1.00 93.88 102 ARG A N 1
ATOM 820 C CA . ARG A 1 102 ? 17.935 -10.860 -15.681 1.00 93.88 102 ARG A CA 1
ATOM 821 C C . ARG A 1 102 ? 19.035 -9.864 -15.318 1.00 93.88 102 ARG A C 1
ATOM 823 O O . ARG A 1 102 ? 19.696 -9.327 -16.206 1.00 93.88 102 ARG A O 1
ATOM 830 N N . GLN A 1 103 ? 19.237 -9.608 -14.025 1.00 94.19 103 GLN A N 1
ATOM 831 C CA . GLN A 1 103 ? 20.291 -8.707 -13.555 1.00 94.19 103 GLN A CA 1
ATOM 832 C C . GLN A 1 103 ? 21.684 -9.261 -13.856 1.00 94.19 103 GLN A C 1
ATOM 834 O O . GLN A 1 103 ? 22.561 -8.500 -14.267 1.00 94.19 103 GLN A O 1
ATOM 839 N N . GLN A 1 104 ? 21.878 -10.570 -13.693 1.00 95.00 104 GLN A N 1
ATOM 840 C CA . GLN A 1 104 ? 23.135 -11.233 -14.013 1.00 95.00 104 GLN A CA 1
ATOM 841 C C . GLN A 1 104 ? 23.443 -11.134 -15.512 1.00 95.00 104 GLN A C 1
ATOM 843 O O . GLN A 1 104 ? 24.486 -10.603 -15.880 1.00 95.00 104 GLN A O 1
ATOM 848 N N . ALA A 1 105 ? 22.486 -11.479 -16.379 1.00 94.62 105 ALA A N 1
ATOM 849 C CA . ALA A 1 105 ? 22.643 -11.364 -17.829 1.00 94.62 105 ALA A CA 1
ATOM 850 C C . ALA A 1 105 ? 22.953 -9.923 -18.283 1.00 94.62 105 ALA A C 1
ATOM 852 O O . ALA A 1 105 ? 23.778 -9.699 -19.170 1.00 94.62 105 ALA A O 1
ATOM 853 N N . PHE A 1 106 ? 22.329 -8.917 -17.658 1.00 95.12 106 PHE A N 1
ATOM 854 C CA . PHE A 1 106 ? 22.645 -7.512 -17.926 1.00 95.12 106 PHE A CA 1
ATOM 855 C C . PHE A 1 106 ? 24.093 -7.160 -17.550 1.00 95.12 106 PHE A C 1
ATOM 857 O O . PHE A 1 106 ? 24.779 -6.478 -18.318 1.00 95.12 106 PHE A O 1
ATOM 864 N N . ARG A 1 107 ? 24.559 -7.618 -16.380 1.00 95.62 107 ARG A N 1
ATOM 865 C CA . ARG A 1 107 ? 25.932 -7.392 -15.903 1.00 95.62 107 ARG A CA 1
ATOM 866 C C . ARG A 1 107 ? 26.952 -8.080 -16.801 1.00 95.62 107 ARG A C 1
ATOM 868 O O . ARG A 1 107 ? 27.935 -7.441 -17.167 1.00 95.62 107 ARG A O 1
ATOM 875 N N . ASP A 1 108 ? 26.686 -9.315 -17.208 1.00 95.56 108 ASP A N 1
ATOM 876 C CA . ASP A 1 108 ? 27.569 -10.084 -18.085 1.00 95.56 108 ASP A CA 1
ATOM 877 C C . ASP A 1 108 ? 27.673 -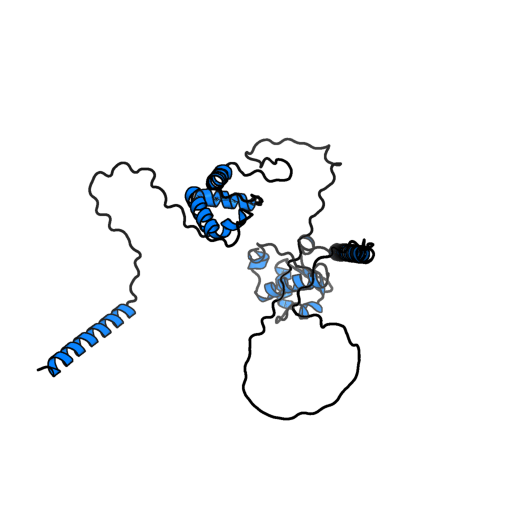9.436 -19.467 1.00 95.56 108 ASP A C 1
ATOM 879 O O . ASP A 1 108 ? 28.777 -9.231 -19.969 1.00 95.56 108 ASP A O 1
ATOM 883 N N . ARG A 1 109 ? 26.551 -8.966 -20.033 1.00 95.12 109 ARG A N 1
ATOM 884 C CA . ARG A 1 109 ? 26.562 -8.193 -21.283 1.00 95.12 109 ARG A CA 1
ATOM 885 C C . ARG A 1 109 ? 27.391 -6.916 -21.162 1.00 95.12 109 ARG A C 1
ATOM 887 O O . ARG A 1 109 ? 28.184 -6.615 -22.048 1.00 95.12 109 ARG A O 1
ATOM 894 N N . LYS A 1 110 ? 27.233 -6.159 -20.070 1.00 96.00 110 LYS A N 1
ATOM 895 C CA . LYS A 1 110 ? 28.012 -4.930 -19.850 1.00 96.00 110 LYS A CA 1
ATOM 896 C C . LYS A 1 110 ? 29.494 -5.201 -19.608 1.00 96.00 110 LYS A C 1
ATOM 898 O O . LYS A 1 110 ? 30.331 -4.399 -20.022 1.00 96.00 110 LYS A O 1
ATOM 903 N N . LYS A 1 111 ? 29.829 -6.326 -18.975 1.00 95.06 111 LYS A N 1
ATOM 904 C CA . LYS A 1 111 ? 31.211 -6.783 -18.821 1.00 95.06 111 LYS A CA 1
ATOM 905 C C . LYS A 1 111 ? 31.817 -7.141 -20.181 1.00 95.06 111 LYS A C 1
ATOM 907 O O . LYS A 1 111 ? 32.879 -6.615 -20.498 1.00 95.06 111 LYS A O 1
ATOM 912 N N . ALA A 1 112 ? 31.110 -7.920 -20.999 1.00 93.31 112 ALA A N 1
ATOM 913 C CA . ALA A 1 112 ? 31.545 -8.296 -22.343 1.00 93.31 112 ALA A CA 1
ATOM 914 C C . ALA A 1 112 ? 31.729 -7.075 -23.263 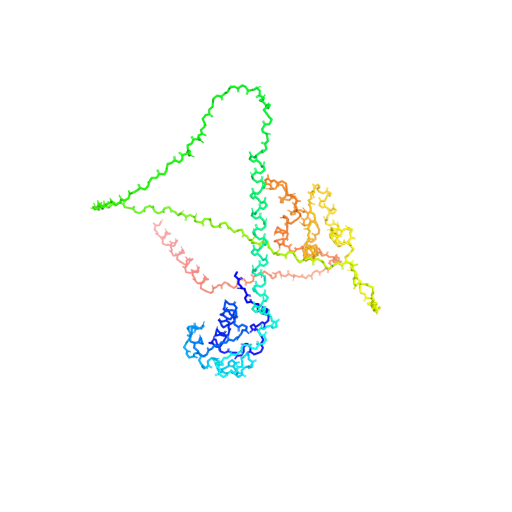1.00 93.31 112 ALA A C 1
ATOM 916 O O . ALA A 1 112 ? 32.745 -6.967 -23.938 1.00 93.31 112 ALA A O 1
ATOM 917 N N . GLU A 1 113 ? 30.806 -6.106 -23.235 1.00 93.12 113 GLU A N 1
ATOM 918 C CA . GLU A 1 113 ? 30.924 -4.842 -23.983 1.00 93.12 113 GLU A CA 1
ATOM 919 C C . GLU A 1 113 ? 32.189 -4.062 -23.582 1.00 93.12 113 GLU A C 1
ATOM 921 O O . GLU A 1 113 ? 32.931 -3.569 -24.432 1.00 93.12 113 GLU A O 1
ATOM 926 N N . LYS A 1 114 ? 32.486 -3.998 -22.278 1.00 92.75 114 LYS A N 1
ATOM 927 C CA . LYS A 1 114 ? 33.684 -3.328 -21.757 1.00 92.75 114 LYS A CA 1
ATOM 928 C C . LYS A 1 114 ? 34.975 -4.075 -22.102 1.00 92.75 114 LYS A C 1
ATOM 930 O O . LYS A 1 114 ? 35.997 -3.434 -22.339 1.00 92.75 114 LYS A O 1
ATOM 935 N N . GLU A 1 115 ? 34.954 -5.404 -22.100 1.00 90.88 115 GLU A N 1
ATOM 936 C CA . GLU A 1 115 ? 36.089 -6.237 -22.514 1.00 90.88 115 GLU A CA 1
ATOM 937 C C . GLU A 1 115 ? 36.342 -6.121 -24.021 1.00 90.88 115 GLU A C 1
ATOM 939 O O . GLU A 1 115 ? 37.484 -5.912 -24.425 1.00 90.88 115 GLU A O 1
ATOM 944 N N . ALA A 1 116 ? 35.291 -6.118 -24.844 1.00 87.38 116 ALA A N 1
ATOM 945 C CA . ALA A 1 116 ? 35.393 -5.871 -26.280 1.00 87.38 116 ALA A CA 1
ATOM 946 C C . ALA A 1 116 ? 35.971 -4.477 -26.581 1.00 87.38 116 ALA A C 1
ATOM 948 O O . ALA A 1 116 ? 36.886 -4.355 -27.390 1.00 87.38 116 ALA A O 1
ATOM 949 N N . ALA A 1 117 ? 35.525 -3.435 -25.871 1.00 86.75 117 ALA A N 1
ATOM 950 C CA . ALA A 1 117 ? 36.081 -2.086 -26.009 1.00 86.75 117 ALA A CA 1
ATOM 951 C C . ALA A 1 117 ? 37.559 -1.983 -25.577 1.00 86.75 117 ALA A C 1
ATOM 953 O O . ALA A 1 117 ? 38.289 -1.133 -26.081 1.00 86.75 117 ALA A O 1
ATOM 954 N N . ARG A 1 118 ? 38.018 -2.835 -24.648 1.00 83.62 118 ARG A N 1
ATOM 955 C CA . ARG A 1 118 ? 39.433 -2.913 -24.240 1.00 83.62 118 ARG A CA 1
ATOM 956 C C . ARG A 1 118 ? 40.301 -3.662 -25.247 1.00 83.62 118 ARG A C 1
ATOM 958 O O . ARG A 1 118 ? 41.453 -3.281 -25.422 1.00 83.62 118 ARG A O 1
ATOM 965 N N . ASN A 1 119 ? 39.754 -4.701 -25.874 1.00 77.19 119 ASN A N 1
ATOM 966 C CA . ASN A 1 119 ? 40.469 -5.572 -26.809 1.00 77.19 119 ASN A CA 1
ATOM 967 C C . ASN A 1 119 ? 40.361 -5.114 -28.274 1.00 77.19 119 ASN A C 1
ATOM 969 O O . ASN A 1 119 ? 40.984 -5.718 -29.144 1.00 77.19 119 ASN A O 1
ATOM 973 N N . ALA A 1 120 ? 39.583 -4.066 -28.564 1.00 73.31 120 ALA A N 1
ATOM 974 C CA . ALA A 1 120 ? 39.494 -3.494 -29.901 1.00 73.31 120 ALA A CA 1
ATOM 975 C C . ALA A 1 120 ? 40.873 -2.967 -30.356 1.00 73.31 120 ALA A C 1
ATOM 977 O O . ALA A 1 120 ? 41.512 -2.215 -29.608 1.00 73.31 120 ALA A O 1
ATOM 978 N N . PRO A 1 121 ? 41.345 -3.327 -31.566 1.00 67.19 121 PRO A N 1
ATOM 979 C CA . PRO A 1 121 ? 42.609 -2.827 -32.084 1.00 67.19 121 PRO A CA 1
ATOM 980 C C . PRO A 1 121 ? 42.522 -1.305 -32.208 1.00 67.19 121 PRO A C 1
ATOM 982 O O . PRO A 1 121 ? 41.681 -0.765 -32.927 1.00 67.19 121 PRO A O 1
ATOM 985 N N . ARG A 1 122 ? 43.393 -0.594 -31.486 1.00 59.75 122 ARG A N 1
ATOM 986 C CA . ARG A 1 122 ? 43.596 0.837 -31.713 1.00 59.75 122 ARG A CA 1
ATOM 987 C C . ARG A 1 122 ? 44.281 0.975 -33.065 1.00 59.75 122 ARG A C 1
ATOM 989 O O . ARG A 1 122 ? 45.498 0.838 -33.143 1.00 59.75 122 ARG A O 1
ATOM 996 N N . ASN A 1 123 ? 43.512 1.230 -34.121 1.00 57.47 123 ASN A N 1
ATOM 997 C CA . ASN A 1 123 ? 44.085 1.726 -35.364 1.00 57.47 123 ASN A CA 1
ATOM 998 C C . ASN A 1 123 ? 44.757 3.062 -35.045 1.00 57.47 123 ASN A C 1
ATOM 1000 O O . ASN A 1 123 ? 44.091 4.060 -34.771 1.00 57.47 123 ASN A O 1
ATOM 1004 N N . GLY A 1 124 ? 46.089 3.032 -34.997 1.00 55.94 124 GLY A N 1
ATOM 1005 C CA . GLY A 1 124 ? 46.937 4.196 -34.817 1.00 55.94 124 GLY A CA 1
ATOM 1006 C C . GLY A 1 124 ? 46.805 5.113 -36.021 1.00 55.94 124 GLY A C 1
ATOM 1007 O O . GLY A 1 124 ? 47.561 5.001 -36.977 1.00 55.94 124 GLY A O 1
ATOM 1008 N N . VAL A 1 125 ? 45.836 6.018 -35.967 1.00 51.44 125 VAL A N 1
ATOM 1009 C CA . VAL A 1 125 ? 45.867 7.258 -36.734 1.00 51.44 125 VAL A CA 1
ATOM 1010 C C . VAL A 1 125 ? 46.011 8.367 -35.709 1.00 51.44 125 VAL A C 1
ATOM 1012 O O . VAL A 1 125 ? 45.048 8.773 -35.063 1.00 51.44 125 VAL A O 1
ATOM 1015 N N . THR A 1 126 ? 47.252 8.792 -35.510 1.00 52.84 126 THR A N 1
ATOM 1016 C CA . THR A 1 126 ? 47.599 10.023 -34.805 1.00 52.84 126 THR A CA 1
ATOM 1017 C C . THR A 1 126 ? 47.161 11.192 -35.693 1.00 52.84 126 THR A C 1
ATOM 1019 O O . THR A 1 126 ? 47.689 11.307 -36.799 1.00 52.84 126 THR A O 1
ATOM 1022 N N . PRO A 1 127 ? 46.229 12.072 -35.286 1.00 48.16 127 PRO A N 1
ATOM 1023 C CA . PRO A 1 127 ? 46.166 13.392 -35.876 1.00 48.16 127 PRO A CA 1
ATOM 1024 C C . PRO A 1 127 ? 47.253 14.222 -35.198 1.00 48.16 127 PRO A C 1
ATOM 1026 O O . PRO A 1 127 ? 47.187 14.520 -34.005 1.00 48.16 127 PRO A O 1
ATOM 1029 N N . ASP A 1 128 ? 48.284 14.536 -35.967 1.00 48.00 128 ASP A N 1
ATOM 1030 C CA . ASP A 1 128 ? 49.288 15.522 -35.607 1.00 48.00 128 ASP A CA 1
ATOM 1031 C C . ASP A 1 128 ? 48.603 16.896 -35.506 1.00 48.00 128 ASP A C 1
ATOM 1033 O O . ASP A 1 128 ? 48.157 17.454 -36.510 1.00 48.00 128 ASP A O 1
ATOM 1037 N N . ALA A 1 129 ? 48.428 17.411 -34.286 1.00 45.41 129 ALA A N 1
ATOM 1038 C CA . ALA A 1 129 ? 47.975 18.780 -34.055 1.00 45.41 129 ALA A CA 1
ATOM 1039 C C . ALA A 1 129 ? 48.396 19.294 -32.665 1.00 45.41 129 ALA A C 1
ATOM 1041 O O . ALA A 1 129 ? 47.645 19.231 -31.699 1.00 45.41 129 ALA A O 1
ATOM 1042 N N . LYS A 1 130 ? 49.617 19.842 -32.648 1.00 44.22 130 LYS A N 1
ATOM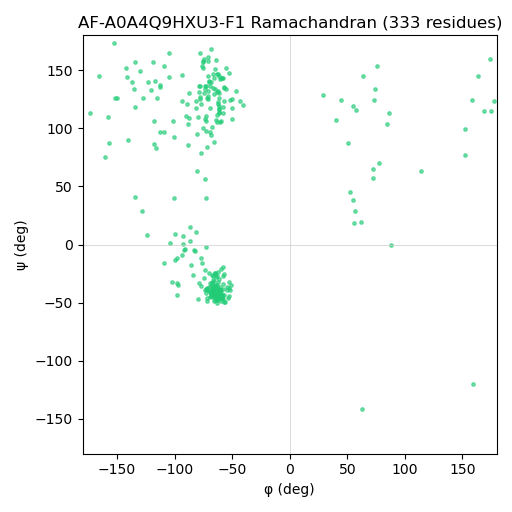 1043 C CA . LYS A 1 130 ? 50.104 21.032 -31.921 1.00 44.22 130 LYS A CA 1
ATOM 1044 C C . LYS A 1 130 ? 49.934 21.126 -30.394 1.00 44.22 130 LYS A C 1
ATOM 1046 O O . LYS A 1 130 ? 48.850 21.287 -29.848 1.00 44.22 130 LYS A O 1
ATOM 1051 N N . ASN A 1 131 ? 51.103 21.217 -29.759 1.00 43.22 131 ASN A N 1
ATOM 1052 C CA . ASN A 1 131 ? 51.360 21.692 -28.402 1.00 43.22 131 ASN A CA 1
ATOM 1053 C C . ASN A 1 131 ? 50.636 23.008 -28.057 1.00 43.22 131 ASN A C 1
ATOM 1055 O O . ASN A 1 131 ? 50.791 24.011 -28.754 1.00 43.22 131 ASN A O 1
ATOM 1059 N N . GLY A 1 132 ? 49.981 23.013 -26.898 1.00 35.12 132 GLY A N 1
ATOM 1060 C CA . GLY A 1 132 ? 49.688 24.185 -26.073 1.00 35.12 132 GLY A CA 1
ATOM 1061 C C . GLY A 1 132 ? 49.597 23.716 -24.612 1.00 35.12 132 GLY A C 1
ATOM 1062 O O . GLY A 1 132 ? 48.896 22.731 -24.371 1.00 35.12 132 GLY A O 1
ATOM 1063 N N . PRO A 1 133 ? 50.338 24.308 -23.657 1.00 58.16 133 PRO A N 1
ATOM 1064 C CA . PRO A 1 133 ? 50.356 23.838 -22.277 1.00 58.16 133 PRO A CA 1
ATOM 1065 C C . PRO A 1 133 ? 49.216 24.489 -21.483 1.00 58.16 133 PRO A C 1
ATOM 1067 O O . PRO A 1 133 ? 49.077 25.704 -21.541 1.00 58.16 133 PRO A O 1
ATOM 1070 N N . ASP A 1 134 ? 48.419 23.696 -20.761 1.00 36.94 134 ASP A N 1
ATOM 1071 C CA . ASP A 1 134 ? 48.034 24.021 -19.377 1.00 36.94 134 ASP A CA 1
ATOM 1072 C C . ASP A 1 134 ? 47.249 22.877 -18.706 1.00 36.94 134 ASP A C 1
ATOM 1074 O O . ASP A 1 134 ? 46.147 22.505 -19.111 1.00 36.94 134 ASP A O 1
ATOM 1078 N N . ASP A 1 135 ? 47.888 22.286 -17.697 1.00 40.88 135 ASP A N 1
ATOM 1079 C CA . ASP A 1 135 ? 47.384 22.103 -16.333 1.00 40.88 135 ASP A CA 1
ATOM 1080 C C . ASP A 1 135 ? 45.909 21.713 -16.094 1.00 40.88 135 ASP A C 1
ATOM 1082 O O . ASP A 1 135 ? 44.993 22.528 -16.069 1.00 40.88 135 ASP A O 1
ATOM 1086 N N . THR A 1 136 ? 45.675 20.453 -15.703 1.00 39.25 136 THR A N 1
ATOM 1087 C CA . THR A 1 136 ? 45.554 20.050 -14.278 1.00 39.25 136 THR A CA 1
ATOM 1088 C C . THR A 1 136 ? 44.893 18.670 -14.106 1.00 39.25 136 THR A C 1
ATOM 1090 O O . THR A 1 136 ? 43.938 18.299 -14.782 1.00 39.25 136 THR A O 1
ATOM 1093 N N . ASN A 1 137 ? 45.375 17.946 -13.089 1.00 36.94 137 ASN A N 1
ATOM 1094 C CA . ASN A 1 137 ? 44.773 16.776 -12.433 1.00 36.94 137 ASN A CA 1
ATOM 1095 C C . ASN A 1 137 ? 44.845 15.404 -13.124 1.00 36.94 137 ASN A C 1
ATOM 1097 O O . ASN A 1 137 ? 43.844 14.763 -13.442 1.00 36.94 137 ASN A O 1
ATOM 1101 N N . ALA A 1 138 ? 46.066 14.867 -13.154 1.00 32.81 138 ALA A N 1
ATOM 1102 C CA . ALA A 1 138 ? 46.314 13.430 -13.107 1.00 32.81 138 ALA A CA 1
ATOM 1103 C C . ALA A 1 138 ? 47.122 13.065 -11.848 1.00 32.81 138 ALA A C 1
ATOM 1105 O O . ALA A 1 138 ? 48.339 12.931 -11.898 1.00 32.81 138 ALA A O 1
ATOM 1106 N N . THR A 1 139 ? 46.450 12.835 -10.720 1.00 42.91 139 THR A N 1
ATOM 1107 C CA . THR A 1 139 ? 47.025 12.088 -9.588 1.00 42.91 139 THR A CA 1
ATOM 1108 C C . THR A 1 139 ? 45.970 11.180 -8.973 1.00 42.91 139 THR A C 1
ATOM 1110 O O . THR A 1 139 ? 45.258 11.546 -8.048 1.00 42.91 139 THR A O 1
ATOM 1113 N N . ALA A 1 140 ? 45.889 9.948 -9.475 1.00 36.16 140 ALA A N 1
ATOM 1114 C CA . ALA A 1 140 ? 45.365 8.825 -8.700 1.00 36.16 140 ALA A CA 1
ATOM 1115 C C . ALA A 1 140 ? 45.830 7.493 -9.305 1.00 36.16 140 ALA A C 1
ATOM 1117 O O . ALA A 1 140 ? 45.063 6.767 -9.938 1.00 36.16 140 ALA A O 1
ATOM 1118 N N . LYS A 1 141 ? 47.102 7.136 -9.085 1.00 39.62 141 LYS A N 1
ATOM 1119 C CA . LYS A 1 141 ? 47.525 5.731 -9.126 1.00 39.62 141 LYS A CA 1
ATOM 1120 C C . LYS A 1 141 ? 48.060 5.330 -7.751 1.00 39.62 141 LYS A C 1
ATOM 1122 O O . LYS A 1 141 ? 49.137 5.749 -7.358 1.00 39.62 141 LYS A O 1
ATOM 1127 N N . ARG A 1 142 ? 47.224 4.545 -7.066 1.00 37.44 142 ARG A N 1
ATOM 1128 C CA . ARG A 1 142 ? 47.496 3.417 -6.155 1.00 37.44 142 ARG A CA 1
ATOM 1129 C C . ARG A 1 142 ? 48.817 3.408 -5.371 1.00 37.44 142 ARG A C 1
ATOM 1131 O O . ARG A 1 142 ? 49.885 3.322 -5.969 1.00 37.44 142 ARG A O 1
ATOM 1138 N N . ARG A 1 143 ? 48.698 3.222 -4.052 1.00 33.12 143 ARG A N 1
ATOM 1139 C CA . ARG A 1 143 ? 49.533 2.273 -3.302 1.00 33.12 143 ARG A CA 1
ATOM 1140 C C . ARG A 1 143 ? 48.681 1.462 -2.333 1.00 33.12 143 ARG A C 1
ATOM 1142 O O . ARG A 1 143 ? 47.836 2.017 -1.638 1.00 33.12 143 ARG A O 1
ATOM 1149 N N . ASP A 1 144 ? 48.935 0.164 -2.364 1.00 40.75 144 ASP A N 1
ATOM 1150 C CA . ASP A 1 144 ? 48.612 -0.823 -1.342 1.00 40.75 144 ASP A CA 1
ATOM 1151 C C . ASP A 1 144 ? 49.523 -0.624 -0.113 1.00 40.75 144 ASP A C 1
ATOM 1153 O O . ASP A 1 144 ? 50.619 -0.071 -0.249 1.00 40.75 144 ASP A O 1
ATOM 1157 N N . GLY A 1 145 ? 49.099 -1.110 1.059 1.00 32.44 145 GLY A N 1
ATOM 1158 C CA . GLY A 1 145 ? 49.970 -1.274 2.229 1.00 32.44 145 GLY A CA 1
ATOM 1159 C C . GLY A 1 145 ? 49.248 -1.199 3.576 1.00 32.44 145 GLY A C 1
ATOM 1160 O O . GLY A 1 145 ? 48.988 -0.107 4.072 1.00 32.44 145 GLY A O 1
ATOM 1161 N N . ASP A 1 146 ? 48.962 -2.368 4.153 1.00 35.59 146 ASP A N 1
ATOM 1162 C CA . ASP A 1 146 ? 48.616 -2.595 5.564 1.00 35.59 146 ASP A CA 1
ATOM 1163 C C . ASP A 1 146 ? 49.646 -1.990 6.538 1.00 35.59 146 ASP A C 1
ATOM 1165 O O . ASP A 1 146 ? 50.840 -2.036 6.250 1.00 35.59 146 ASP A O 1
ATOM 1169 N N . THR A 1 147 ? 49.204 -1.528 7.720 1.00 33.47 147 THR A N 1
ATOM 1170 C CA . THR A 1 147 ? 49.551 -2.046 9.076 1.00 33.47 147 THR A CA 1
ATOM 1171 C C . THR A 1 147 ? 49.326 -1.016 10.207 1.00 33.47 147 THR A C 1
ATOM 1173 O O . THR A 1 147 ? 49.853 0.087 10.180 1.00 33.47 147 THR A O 1
ATOM 1176 N N . ASN A 1 148 ? 48.519 -1.442 11.190 1.00 32.12 148 ASN A N 1
ATOM 1177 C CA . ASN A 1 148 ? 48.595 -1.298 12.658 1.00 32.12 148 ASN A CA 1
ATOM 1178 C C . ASN A 1 148 ? 48.951 0.028 13.384 1.00 32.12 148 ASN A C 1
ATOM 1180 O O . ASN A 1 148 ? 50.046 0.556 13.266 1.00 32.12 148 ASN A O 1
ATOM 1184 N N . THR A 1 149 ? 48.006 0.404 14.266 1.00 29.84 149 THR A N 1
ATOM 1185 C CA . THR A 1 149 ? 48.129 0.603 15.736 1.00 29.84 149 THR A CA 1
ATOM 1186 C C . THR A 1 149 ? 49.162 1.606 16.286 1.00 29.84 149 THR A C 1
ATOM 1188 O O . THR A 1 149 ? 50.355 1.362 16.209 1.00 29.84 149 THR A O 1
ATOM 1191 N N . GLU A 1 150 ? 48.712 2.682 16.952 1.00 32.06 150 GLU A N 1
ATOM 1192 C CA . GLU A 1 150 ? 48.697 2.843 18.429 1.00 32.06 150 GLU A CA 1
ATOM 1193 C C . GLU A 1 150 ? 48.261 4.260 18.868 1.00 32.06 150 GLU A C 1
ATOM 1195 O O . GLU A 1 150 ? 48.213 5.206 18.085 1.00 32.06 150 GLU A O 1
ATOM 1200 N N . GLU A 1 151 ? 47.834 4.329 20.129 1.00 32.22 151 GLU A N 1
ATOM 1201 C CA . GLU A 1 151 ? 47.219 5.428 20.878 1.00 32.22 151 GLU A CA 1
ATOM 1202 C C . GLU A 1 151 ? 48.012 6.743 20.918 1.00 32.22 151 GLU A C 1
ATOM 1204 O O . GLU A 1 151 ? 49.239 6.737 20.970 1.00 32.22 151 GLU A O 1
ATOM 1209 N N . SER A 1 152 ? 47.294 7.872 21.052 1.00 30.83 152 SER A N 1
ATOM 1210 C CA . SER A 1 152 ? 47.439 8.815 22.187 1.00 30.83 152 SER A CA 1
ATOM 1211 C C . SER A 1 152 ? 46.580 10.083 22.009 1.00 30.83 152 SER A C 1
ATOM 1213 O O . SER A 1 152 ? 46.810 10.906 21.127 1.00 30.83 152 SER A O 1
ATOM 1215 N N . THR A 1 153 ? 45.591 10.259 22.886 1.00 30.44 153 THR A N 1
ATOM 1216 C CA . THR A 1 153 ? 45.005 11.553 23.324 1.00 30.44 153 THR A CA 1
ATOM 1217 C C . THR A 1 153 ? 45.941 12.226 24.357 1.00 30.44 153 THR A C 1
ATOM 1219 O O . THR A 1 153 ? 46.757 11.480 24.899 1.00 30.44 153 THR A O 1
ATOM 1222 N N . PRO A 1 154 ? 45.848 13.539 24.728 1.00 42.66 154 PRO A N 1
ATOM 1223 C CA . PRO A 1 154 ? 44.590 14.294 24.928 1.00 42.66 154 PRO A CA 1
ATOM 1224 C C . PRO A 1 154 ? 44.591 15.847 24.723 1.00 42.66 154 PRO A C 1
ATOM 1226 O O . PRO A 1 154 ? 45.633 16.474 24.598 1.00 42.66 154 PRO A O 1
ATOM 1229 N N . GLU A 1 155 ? 43.375 16.436 24.793 1.00 31.03 155 GLU A N 1
ATOM 1230 C CA . GLU A 1 155 ? 43.003 17.837 25.167 1.00 31.03 155 GLU A CA 1
ATOM 1231 C C . GLU A 1 155 ? 43.484 19.026 24.280 1.00 31.03 155 GLU A C 1
ATOM 1233 O O . GLU A 1 155 ? 44.586 19.025 23.767 1.00 31.03 155 GLU A O 1
ATOM 1238 N N . LYS A 1 156 ? 42.774 20.147 24.042 1.00 31.34 156 LYS A N 1
ATOM 1239 C CA . LYS A 1 156 ? 41.499 20.726 24.511 1.00 31.34 156 LYS A CA 1
ATOM 1240 C C . LYS A 1 156 ? 41.073 21.882 23.565 1.00 31.34 156 LYS A C 1
ATOM 1242 O O . LYS A 1 156 ? 41.902 22.693 23.178 1.00 31.34 156 LYS A O 1
ATOM 1247 N N . ASN A 1 157 ? 39.755 22.005 23.378 1.00 29.75 157 ASN A N 1
ATOM 1248 C CA . ASN A 1 157 ? 38.938 23.235 23.306 1.00 29.75 157 ASN A CA 1
ATOM 1249 C C . ASN A 1 157 ? 38.979 24.186 22.076 1.00 29.75 157 ASN A C 1
ATOM 1251 O O . ASN A 1 157 ? 40.001 24.790 21.776 1.00 29.75 157 ASN A O 1
ATOM 1255 N N . GLY A 1 158 ? 37.799 24.450 21.476 1.00 31.25 158 GLY A N 1
ATOM 1256 C CA . GLY A 1 158 ? 37.571 25.642 20.636 1.00 31.25 158 GLY A CA 1
ATOM 1257 C C . GLY A 1 158 ? 36.515 25.562 19.513 1.00 31.25 158 GLY A C 1
ATOM 1258 O O . GLY A 1 158 ? 36.882 25.543 18.350 1.00 31.25 158 GLY A O 1
ATOM 1259 N N . GLN A 1 159 ? 35.225 25.650 19.873 1.00 34.59 159 GLN A N 1
ATOM 1260 C CA . GLN A 1 159 ? 34.057 26.075 19.057 1.00 34.59 159 GLN A CA 1
ATOM 1261 C C . GLN A 1 159 ? 33.460 25.144 17.959 1.00 34.59 159 GLN A C 1
ATOM 1263 O O . GLN A 1 159 ? 34.170 24.629 17.098 1.00 34.59 159 GLN A O 1
ATOM 1268 N N . PRO A 1 160 ? 32.113 24.982 17.914 1.00 35.09 160 PRO A N 1
ATOM 1269 C CA . PRO A 1 160 ? 31.427 24.185 16.898 1.00 35.09 160 PRO A CA 1
ATOM 1270 C C . PRO A 1 160 ? 31.095 25.007 15.639 1.00 35.09 160 PRO A C 1
ATOM 1272 O O . PRO A 1 160 ? 30.163 25.808 15.633 1.00 35.09 160 PRO A O 1
ATOM 1275 N N . GLN A 1 161 ? 31.795 24.752 14.530 1.00 35.38 161 GLN A N 1
ATOM 1276 C CA . GLN A 1 161 ? 31.306 25.082 13.185 1.00 35.38 161 GLN A CA 1
ATOM 1277 C C . GLN A 1 161 ? 30.751 23.820 12.518 1.00 35.38 161 GLN A C 1
ATOM 1279 O O . GLN A 1 161 ? 31.479 23.069 11.870 1.00 35.38 161 GLN A O 1
ATOM 1284 N N . VAL A 1 162 ? 29.446 23.575 12.655 1.00 34.16 162 VAL A N 1
ATOM 1285 C CA . VAL A 1 162 ? 28.772 22.506 11.905 1.00 34.16 162 VAL A CA 1
ATOM 1286 C C . VAL A 1 162 ? 28.302 23.065 10.564 1.00 34.16 162 VAL A C 1
ATOM 1288 O O . VAL A 1 162 ? 27.302 23.774 10.475 1.00 34.16 162 VAL A O 1
ATOM 1291 N N . LYS A 1 163 ? 29.033 22.725 9.499 1.00 35.38 163 LYS A N 1
ATOM 1292 C CA . LYS A 1 163 ? 28.544 22.794 8.117 1.00 35.38 163 LYS A CA 1
ATOM 1293 C C . LYS A 1 163 ? 27.556 21.634 7.895 1.00 35.38 163 LYS A C 1
ATOM 1295 O O . LYS A 1 163 ? 27.891 20.503 8.249 1.00 35.38 163 LYS A O 1
ATOM 1300 N N . PRO A 1 164 ? 26.373 21.848 7.294 1.00 39.91 164 PRO A N 1
ATOM 1301 C CA . PRO A 1 164 ? 25.462 20.754 6.977 1.00 39.91 164 PRO A CA 1
ATOM 1302 C C . PRO A 1 164 ? 26.003 19.934 5.797 1.00 39.91 164 PRO A C 1
ATOM 1304 O O . PRO A 1 164 ? 26.005 20.390 4.653 1.00 39.91 164 PRO A O 1
ATOM 1307 N N . ILE A 1 165 ? 26.437 18.700 6.062 1.00 35.16 165 ILE A N 1
ATOM 1308 C CA . ILE A 1 165 ? 26.672 17.696 5.019 1.00 35.16 165 ILE A CA 1
ATOM 1309 C C . ILE A 1 165 ? 25.302 17.213 4.528 1.00 35.16 165 ILE A C 1
ATOM 1311 O O . ILE A 1 165 ? 24.581 16.499 5.223 1.00 35.16 165 ILE A O 1
ATOM 1315 N N . ARG A 1 166 ? 24.934 17.620 3.310 1.00 34.38 166 ARG A N 1
ATOM 1316 C CA . ARG A 1 166 ? 23.839 17.024 2.539 1.00 34.38 166 ARG A CA 1
ATOM 1317 C C . ARG A 1 166 ? 24.287 15.649 2.039 1.00 34.38 166 ARG A C 1
ATOM 1319 O O . ARG A 1 166 ? 25.046 15.567 1.078 1.00 34.38 166 ARG A O 1
ATOM 1326 N N . ASN A 1 167 ? 23.766 14.580 2.637 1.00 33.59 167 ASN A N 1
ATOM 1327 C CA . ASN A 1 167 ? 23.723 13.272 1.985 1.00 33.59 167 ASN A CA 1
ATOM 1328 C C . ASN A 1 167 ? 22.662 13.315 0.877 1.00 33.59 167 ASN A C 1
ATOM 1330 O O . ASN A 1 167 ? 21.468 13.163 1.129 1.00 33.59 167 ASN A O 1
ATOM 1334 N N . ALA A 1 168 ? 23.103 13.543 -0.358 1.00 33.53 168 ALA A N 1
ATOM 1335 C CA . ALA A 1 168 ? 22.308 13.265 -1.543 1.00 33.53 168 ALA A CA 1
ATOM 1336 C C . ALA A 1 168 ? 22.301 11.745 -1.778 1.00 33.53 168 ALA A C 1
ATOM 1338 O O . ALA A 1 168 ? 23.256 11.186 -2.313 1.00 33.53 168 ALA A O 1
ATOM 1339 N N . VAL A 1 169 ? 21.225 11.065 -1.373 1.00 31.56 169 VAL A N 1
ATOM 1340 C CA . VAL A 1 169 ? 20.915 9.723 -1.882 1.00 31.56 169 VAL A CA 1
ATOM 1341 C C . VAL A 1 169 ? 20.217 9.898 -3.226 1.00 31.56 169 VAL A C 1
ATOM 1343 O O . VAL A 1 169 ? 19.150 10.498 -3.319 1.00 31.56 169 VAL A O 1
ATOM 1346 N N . SER A 1 170 ? 20.864 9.389 -4.269 1.00 30.69 170 SER A N 1
ATOM 1347 C CA . SER A 1 170 ? 20.344 9.310 -5.629 1.00 30.69 170 SER A CA 1
ATOM 1348 C C . SER A 1 170 ? 19.108 8.405 -5.662 1.00 30.69 170 SER A C 1
ATOM 1350 O O . SER A 1 170 ? 19.202 7.194 -5.457 1.00 30.69 170 SER A O 1
ATOM 1352 N N . SER A 1 171 ? 17.936 8.989 -5.900 1.00 33.53 171 SER A N 1
ATOM 1353 C CA . SER A 1 171 ? 16.682 8.281 -6.150 1.00 33.53 171 SER A CA 1
ATOM 1354 C C . SER A 1 171 ? 16.660 7.744 -7.585 1.00 33.53 171 SER A C 1
ATOM 1356 O O . SER A 1 171 ? 16.026 8.295 -8.481 1.00 33.53 171 SER A O 1
ATOM 1358 N N . ALA A 1 172 ? 17.357 6.631 -7.812 1.00 32.09 172 ALA A N 1
ATOM 1359 C CA . ALA A 1 172 ? 17.115 5.787 -8.974 1.00 32.09 172 ALA A CA 1
ATOM 1360 C C . ALA A 1 172 ? 15.899 4.889 -8.688 1.00 32.09 172 ALA A C 1
ATOM 1362 O O . ALA A 1 172 ? 16.018 3.831 -8.071 1.00 32.09 172 ALA A O 1
ATOM 1363 N N . THR A 1 173 ? 14.716 5.326 -9.119 1.00 31.41 173 THR A N 1
ATOM 1364 C CA . THR A 1 173 ? 13.505 4.495 -9.171 1.00 31.41 173 THR A CA 1
ATOM 1365 C C . THR A 1 173 ? 13.742 3.319 -10.130 1.00 31.41 173 THR A C 1
ATOM 1367 O O . THR A 1 173 ? 14.019 3.562 -11.306 1.00 31.41 173 THR A O 1
ATOM 1370 N N . PRO A 1 174 ? 13.640 2.048 -9.701 1.00 36.34 174 PRO A N 1
ATOM 1371 C CA . PRO A 1 174 ? 13.721 0.924 -10.624 1.00 36.34 174 PRO A CA 1
ATOM 1372 C C . PRO A 1 174 ? 12.462 0.863 -11.501 1.00 36.34 174 PRO A C 1
ATOM 1374 O O . PRO A 1 174 ? 11.335 0.865 -11.006 1.00 36.34 174 PRO A O 1
ATOM 1377 N N . SER A 1 175 ? 12.667 0.801 -12.817 1.00 38.59 175 SER A N 1
ATOM 1378 C CA . SER A 1 175 ? 11.614 0.623 -13.817 1.00 38.59 175 SER A CA 1
ATOM 1379 C C . SER A 1 175 ? 10.800 -0.653 -13.574 1.00 38.59 175 SER A C 1
ATOM 1381 O O . SER A 1 175 ? 11.346 -1.731 -13.338 1.00 38.59 175 SER A O 1
ATOM 1383 N N . ARG A 1 176 ? 9.476 -0.520 -13.691 1.00 33.06 176 ARG A N 1
ATOM 1384 C CA . ARG A 1 176 ? 8.493 -1.612 -13.727 1.00 33.06 176 ARG A CA 1
ATOM 1385 C C . ARG A 1 176 ? 8.818 -2.580 -14.885 1.00 33.06 176 ARG A C 1
ATOM 1387 O O . ARG A 1 176 ? 9.067 -2.096 -15.989 1.00 33.06 176 ARG A O 1
ATOM 1394 N N . PRO A 1 177 ? 8.794 -3.913 -14.693 1.00 37.81 177 PRO A N 1
ATOM 1395 C CA . PRO A 1 177 ? 8.937 -4.854 -15.800 1.00 37.81 177 PRO A CA 1
ATOM 1396 C C . PRO A 1 177 ? 7.736 -4.747 -16.747 1.00 37.81 177 PRO A C 1
ATOM 1398 O O . PRO A 1 177 ? 6.587 -4.800 -16.304 1.00 37.81 177 PRO A O 1
ATOM 1401 N N . VAL A 1 178 ? 8.012 -4.609 -18.042 1.00 42.94 178 VAL A N 1
ATOM 1402 C CA . VAL A 1 178 ? 7.039 -4.798 -19.124 1.00 42.94 178 VAL A CA 1
ATOM 1403 C C . VAL A 1 178 ? 6.750 -6.301 -19.226 1.00 42.94 178 VAL A C 1
ATOM 1405 O O . VAL A 1 178 ? 7.681 -7.105 -19.298 1.00 42.94 178 VAL A O 1
ATOM 1408 N N . LEU A 1 179 ? 5.474 -6.683 -19.161 1.00 35.81 179 LEU A N 1
ATOM 1409 C CA . LEU A 1 179 ? 5.016 -8.043 -19.460 1.00 35.81 179 LEU A CA 1
ATOM 1410 C C . LEU A 1 179 ? 5.148 -8.292 -20.973 1.00 35.81 179 LEU A C 1
ATOM 1412 O O . LEU A 1 179 ? 4.853 -7.377 -21.742 1.00 35.81 179 LEU A O 1
ATOM 1416 N N . PRO A 1 180 ? 5.567 -9.486 -21.423 1.00 40.12 180 PRO A N 1
ATOM 1417 C CA . PRO A 1 180 ? 5.504 -9.826 -22.838 1.00 40.12 180 PRO A CA 1
ATOM 1418 C C . PRO A 1 180 ? 4.041 -9.934 -23.290 1.00 40.12 180 PRO A C 1
ATOM 1420 O O . PRO A 1 180 ? 3.216 -10.544 -22.608 1.00 40.12 180 PRO A O 1
ATOM 1423 N N . SER A 1 181 ? 3.739 -9.333 -24.442 1.00 39.22 181 SER A N 1
ATOM 1424 C CA . SER A 1 181 ? 2.487 -9.533 -25.175 1.00 39.22 181 SER A CA 1
ATOM 1425 C C . SER A 1 181 ? 2.301 -11.017 -25.535 1.00 39.22 181 SER A C 1
ATOM 1427 O O . SER A 1 181 ? 3.290 -11.680 -25.856 1.00 39.22 181 SER A O 1
ATOM 1429 N N . PRO A 1 182 ? 1.070 -11.555 -25.502 1.00 34.56 182 PRO A N 1
ATOM 1430 C CA . PRO A 1 182 ? 0.798 -12.917 -25.950 1.00 34.56 182 PRO A CA 1
ATOM 1431 C C . PRO A 1 182 ? 0.964 -13.031 -27.475 1.00 34.56 182 PRO A C 1
ATOM 1433 O O . PRO A 1 182 ? 0.515 -12.160 -28.219 1.00 34.56 182 PRO A O 1
ATOM 1436 N N . SER A 1 183 ? 1.623 -14.104 -27.921 1.00 37.31 183 SER A N 1
ATOM 1437 C CA . SER A 1 183 ? 1.847 -14.443 -29.333 1.00 37.31 183 SER A CA 1
ATOM 1438 C C . SER A 1 183 ? 0.547 -14.693 -30.108 1.00 37.31 183 SER A C 1
ATOM 1440 O O . SER A 1 183 ? -0.413 -15.264 -29.596 1.00 37.31 183 SER A O 1
ATOM 1442 N N . GLU A 1 184 ? 0.571 -14.330 -31.389 1.00 42.03 184 GLU A N 1
ATOM 1443 C CA . GLU A 1 184 ? -0.527 -14.307 -32.368 1.00 42.03 184 GLU A CA 1
ATOM 1444 C C . GLU A 1 184 ? -1.007 -15.689 -32.878 1.00 42.03 184 GLU A C 1
ATOM 1446 O O . GLU A 1 184 ? -1.280 -15.838 -34.065 1.00 42.03 184 GLU A O 1
ATOM 1451 N N . LYS A 1 185 ? -1.118 -16.731 -32.038 1.00 39.88 185 LYS A N 1
ATOM 1452 C CA . LYS A 1 185 ? -1.539 -18.075 -32.516 1.00 39.88 185 LYS A CA 1
ATOM 1453 C C . LYS A 1 185 ? -2.755 -18.730 -31.854 1.00 39.88 185 LYS A C 1
ATOM 1455 O O . LYS A 1 185 ? -3.068 -19.857 -32.207 1.00 39.88 185 LYS A O 1
ATOM 1460 N N . GLU A 1 186 ? -3.499 -18.039 -30.994 1.00 41.81 186 GLU A N 1
ATOM 1461 C CA . GLU A 1 186 ? -4.690 -18.626 -30.339 1.00 41.81 186 GLU A CA 1
ATOM 1462 C C . GLU A 1 186 ? -5.916 -17.693 -30.357 1.00 41.81 186 GLU A C 1
ATOM 1464 O O . GLU A 1 186 ? -6.632 -17.565 -29.368 1.00 41.81 186 GLU A O 1
ATOM 1469 N N . LYS A 1 187 ? -6.168 -16.992 -31.473 1.00 36.19 187 LYS A N 1
ATOM 1470 C CA . LYS A 1 187 ? -7.317 -16.070 -31.592 1.00 36.19 187 LYS A CA 1
ATOM 1471 C C . LYS A 1 187 ? -8.203 -16.274 -32.823 1.00 36.19 187 LYS A C 1
ATOM 1473 O O . LYS A 1 187 ? -8.858 -15.337 -33.268 1.00 36.19 187 LYS A O 1
ATOM 1478 N N . GLU A 1 188 ? -8.278 -17.501 -33.321 1.00 39.66 188 GLU A N 1
ATOM 1479 C CA . GLU A 1 188 ? -9.367 -17.945 -34.195 1.00 39.66 188 GLU A CA 1
ATOM 1480 C C . GLU A 1 188 ? -10.147 -19.051 -33.488 1.00 39.66 188 GLU A C 1
ATOM 1482 O O . GLU A 1 188 ? -9.855 -20.221 -33.662 1.00 39.66 188 GLU A O 1
ATOM 1487 N N . GLU A 1 189 ? -11.082 -18.662 -32.623 1.00 37.28 189 GLU A N 1
ATOM 1488 C CA . GLU A 1 189 ? -12.403 -19.290 -32.465 1.00 37.28 189 GLU A CA 1
ATOM 1489 C C . GLU A 1 189 ? -13.141 -18.590 -31.316 1.00 37.28 189 GLU A C 1
ATOM 1491 O O . GLU A 1 189 ? -12.642 -18.485 -30.198 1.00 37.28 189 GLU A O 1
ATOM 1496 N N . GLY A 1 190 ? -14.333 -18.063 -31.608 1.00 29.14 190 GLY A N 1
ATOM 1497 C CA . GLY A 1 190 ? -15.235 -17.492 -30.605 1.00 29.14 190 GLY A CA 1
ATOM 1498 C C . GLY A 1 190 ? -15.468 -15.985 -30.709 1.00 29.14 190 GLY A C 1
ATOM 1499 O O . GLY A 1 190 ? -15.188 -15.239 -29.775 1.00 29.14 190 GLY A O 1
ATOM 1500 N N . GLN A 1 191 ? -16.065 -15.528 -31.813 1.00 33.59 191 GLN A N 1
ATOM 1501 C CA . GLN A 1 191 ? -16.985 -14.387 -31.712 1.00 33.59 191 GLN A CA 1
ATOM 1502 C C . GLN A 1 191 ? -18.206 -14.829 -30.887 1.00 33.59 191 GLN A C 1
ATOM 1504 O O . GLN A 1 191 ? -18.684 -15.952 -31.050 1.00 33.59 191 GLN A O 1
ATOM 1509 N N . PRO A 1 192 ? -18.767 -13.937 -30.059 1.00 33.47 192 PRO A N 1
ATOM 1510 C CA . PRO A 1 192 ? -20.064 -13.436 -30.486 1.00 33.47 192 PRO A CA 1
ATOM 1511 C C . PRO A 1 192 ? -20.151 -11.911 -30.454 1.00 33.47 192 PRO A C 1
ATOM 1513 O O . PRO A 1 192 ? -19.521 -11.215 -29.660 1.00 33.47 192 PRO A O 1
ATOM 1516 N N . ALA A 1 193 ? -20.964 -11.415 -31.378 1.00 39.00 193 ALA A N 1
ATOM 1517 C CA . ALA A 1 193 ? -21.323 -10.025 -31.556 1.00 39.00 193 ALA A CA 1
ATOM 1518 C C . ALA A 1 193 ? -22.022 -9.436 -30.320 1.00 39.00 193 ALA A C 1
ATOM 1520 O O . ALA A 1 193 ? -22.900 -10.058 -29.721 1.00 39.00 193 ALA A O 1
ATOM 1521 N N . THR A 1 194 ? -21.724 -8.177 -30.001 1.00 30.34 194 THR A N 1
ATOM 1522 C CA . THR A 1 194 ? -22.717 -7.269 -29.412 1.00 30.34 194 THR A CA 1
ATOM 1523 C C . THR A 1 194 ? -22.398 -5.835 -29.821 1.00 30.34 194 THR A C 1
ATOM 1525 O O . THR A 1 194 ? -21.269 -5.363 -29.711 1.00 30.34 194 THR A O 1
ATOM 1528 N N . HIS A 1 195 ? -23.406 -5.178 -30.385 1.00 33.56 195 HIS A N 1
ATOM 1529 C CA . HIS A 1 195 ? -23.348 -3.836 -30.944 1.00 33.56 195 HIS A CA 1
ATOM 1530 C C . HIS A 1 195 ? -23.335 -2.726 -29.874 1.00 33.56 195 HIS A C 1
ATOM 1532 O O . HIS A 1 195 ? -23.968 -2.853 -28.832 1.00 33.56 195 HIS A O 1
ATOM 1538 N N . ALA A 1 196 ? -22.747 -1.593 -30.286 1.00 30.56 196 ALA A N 1
ATOM 1539 C CA . ALA A 1 196 ? -23.072 -0.199 -29.944 1.00 30.56 196 ALA A CA 1
ATOM 1540 C C . ALA A 1 196 ? -22.476 0.449 -28.670 1.00 30.56 196 ALA A C 1
ATOM 1542 O O . ALA A 1 196 ? -22.876 0.181 -27.544 1.00 30.56 196 ALA A O 1
ATOM 1543 N N . GLY A 1 197 ? -21.602 1.440 -28.906 1.00 27.75 197 GLY A N 1
ATOM 1544 C CA . GLY A 1 197 ? -21.169 2.477 -27.959 1.00 27.75 197 GLY A CA 1
ATOM 1545 C C . GLY A 1 197 ? -19.958 3.246 -28.505 1.00 27.75 197 GLY A C 1
ATOM 1546 O O . GLY A 1 197 ? -18.915 2.656 -28.745 1.00 27.75 197 GLY A O 1
ATOM 1547 N N . ALA A 1 198 ? -20.115 4.538 -28.785 1.00 40.75 198 ALA A N 1
ATOM 1548 C CA . ALA A 1 198 ? -19.256 5.341 -29.658 1.00 40.75 198 ALA A CA 1
ATOM 1549 C C . ALA A 1 198 ? -17.884 5.766 -29.072 1.00 40.75 198 ALA A C 1
ATOM 1551 O O . ALA A 1 198 ? -17.725 5.901 -27.863 1.00 40.75 198 ALA A O 1
ATOM 1552 N N . ASN A 1 199 ? -16.952 6.080 -29.989 1.00 45.25 199 ASN A N 1
ATOM 1553 C CA . ASN A 1 199 ? -15.624 6.706 -29.824 1.00 45.25 199 ASN A CA 1
ATOM 1554 C C . ASN A 1 199 ? -14.503 5.858 -29.191 1.00 45.25 199 ASN A C 1
ATOM 1556 O O . ASN A 1 199 ? -13.940 6.200 -28.154 1.00 45.25 199 ASN A O 1
ATOM 1560 N N . GLY A 1 200 ? -14.108 4.787 -29.887 1.00 40.34 200 GLY A N 1
ATOM 1561 C CA . GLY A 1 200 ? -12.836 4.099 -29.653 1.00 40.34 200 GLY A CA 1
ATOM 1562 C C . GLY A 1 200 ? -11.651 4.857 -30.266 1.00 40.34 200 GLY A C 1
ATOM 1563 O O . GLY A 1 200 ? -11.733 5.346 -31.390 1.00 40.34 200 GLY A O 1
ATOM 1564 N N . ILE A 1 201 ? -10.555 4.952 -29.512 1.00 47.59 201 ILE A N 1
ATOM 1565 C CA . ILE A 1 201 ? -9.276 5.550 -29.920 1.00 47.59 201 ILE A CA 1
ATOM 1566 C C . ILE A 1 201 ? -8.758 4.817 -31.164 1.00 47.59 201 ILE A C 1
ATOM 1568 O O . ILE A 1 201 ? -8.407 3.640 -31.094 1.00 47.59 201 ILE A O 1
ATOM 1572 N N . THR A 1 202 ? -8.699 5.500 -32.302 1.00 46.53 202 THR A N 1
ATOM 1573 C CA . THR A 1 202 ? -8.003 5.003 -33.492 1.00 46.53 202 THR A CA 1
ATOM 1574 C C . THR A 1 202 ? -6.489 5.111 -33.268 1.00 46.53 202 THR A C 1
ATOM 1576 O O . THR A 1 202 ? -6.003 6.084 -32.706 1.00 46.53 202 THR A O 1
ATOM 1579 N N . PHE A 1 203 ? -5.727 4.084 -33.636 1.00 45.94 203 PHE A N 1
ATOM 1580 C CA . PHE A 1 203 ? -4.261 4.070 -33.564 1.00 45.94 203 PHE A CA 1
ATOM 1581 C C . PHE A 1 203 ? -3.705 4.038 -34.993 1.00 45.94 203 PHE A C 1
ATOM 1583 O O . PHE A 1 203 ? -4.204 3.282 -35.825 1.00 45.94 203 PHE A O 1
ATOM 1590 N N . ILE A 1 204 ? -2.661 4.822 -35.282 1.00 43.34 204 ILE A N 1
ATOM 1591 C CA . ILE A 1 204 ? -1.815 4.636 -36.473 1.00 43.34 204 ILE A CA 1
ATOM 1592 C C . ILE A 1 204 ? -0.467 4.116 -35.965 1.00 43.34 204 ILE A C 1
ATOM 1594 O O . ILE A 1 204 ? 0.371 4.886 -35.495 1.00 43.34 204 ILE A O 1
ATOM 1598 N N . GLY A 1 205 ? -0.279 2.795 -36.010 1.00 62.84 205 GLY A N 1
ATOM 1599 C CA . GLY A 1 205 ? 0.898 2.132 -35.438 1.00 62.84 205 GLY A CA 1
ATOM 1600 C C . GLY A 1 205 ? 1.006 2.308 -33.916 1.00 62.84 205 GLY A C 1
ATOM 1601 O O . GLY A 1 205 ? 0.003 2.299 -33.210 1.00 62.84 205 GLY A O 1
ATOM 1602 N N . ASP A 1 206 ? 2.230 2.490 -33.414 1.00 54.16 206 ASP A N 1
ATOM 1603 C CA . ASP A 1 206 ? 2.572 2.479 -31.978 1.00 54.16 206 ASP A CA 1
ATOM 1604 C C . ASP A 1 206 ? 2.410 3.848 -31.275 1.00 54.16 206 ASP A C 1
ATOM 1606 O O . ASP A 1 206 ? 2.944 4.083 -30.190 1.00 54.16 206 ASP A O 1
ATOM 1610 N N . ARG A 1 207 ? 1.710 4.803 -31.908 1.00 53.09 207 ARG A N 1
ATOM 1611 C CA . ARG A 1 207 ? 1.496 6.157 -31.371 1.00 53.09 207 ARG A CA 1
ATOM 1612 C C . ARG A 1 207 ? 0.011 6.385 -31.079 1.00 53.09 207 ARG A C 1
ATOM 1614 O O . ARG A 1 207 ? -0.804 6.213 -31.989 1.00 53.09 207 ARG A O 1
ATOM 1621 N N . PRO A 1 208 ? -0.363 6.792 -29.850 1.00 57.72 208 PRO A N 1
ATOM 1622 C CA . PRO A 1 208 ? -1.746 7.143 -29.554 1.00 57.72 208 PRO A CA 1
ATOM 1623 C C . PRO A 1 208 ? -2.155 8.331 -30.430 1.00 57.72 208 PRO A C 1
ATOM 1625 O O . PRO A 1 208 ? -1.475 9.359 -30.454 1.00 57.72 208 PRO A O 1
ATOM 1628 N N . GLN A 1 209 ? -3.249 8.191 -31.179 1.00 72.31 209 GLN A N 1
ATOM 1629 C CA . GLN A 1 209 ? -3.778 9.289 -31.979 1.00 72.31 209 GLN A CA 1
ATOM 1630 C C . GLN A 1 209 ? -4.249 10.409 -31.057 1.00 72.31 209 GLN A C 1
ATOM 1632 O O . GLN A 1 209 ? -4.948 10.165 -30.074 1.00 72.31 209 GLN A O 1
ATOM 1637 N N . ILE A 1 210 ? -3.878 11.645 -31.396 1.00 79.44 210 ILE A N 1
ATOM 1638 C CA . ILE A 1 210 ? -4.332 12.842 -30.685 1.00 79.44 210 ILE A CA 1
ATOM 1639 C C . ILE A 1 210 ? -5.870 12.867 -30.740 1.00 79.44 210 ILE A C 1
ATOM 1641 O O . ILE A 1 210 ? -6.424 12.938 -31.848 1.00 79.44 210 ILE A O 1
ATOM 1645 N N . PRO A 1 211 ? -6.568 12.814 -29.588 1.00 85.56 211 PRO A N 1
ATOM 1646 C CA . PRO A 1 211 ? -8.026 12.814 -29.559 1.00 85.56 211 PRO A CA 1
ATOM 1647 C C . PRO A 1 211 ? -8.603 14.047 -30.252 1.00 85.56 211 PRO A C 1
ATOM 1649 O O . PRO A 1 211 ? -8.061 15.146 -30.120 1.00 85.56 211 PRO A O 1
ATOM 1652 N N . ALA A 1 212 ? -9.727 13.881 -30.957 1.00 84.12 212 ALA A N 1
ATOM 1653 C CA . ALA A 1 212 ? -10.360 14.950 -31.737 1.00 84.12 212 ALA A CA 1
ATOM 1654 C C . ALA A 1 212 ? -10.610 16.227 -30.912 1.00 84.12 212 ALA A C 1
ATOM 1656 O O . ALA A 1 212 ? -10.375 17.332 -31.392 1.00 84.12 212 ALA A O 1
ATOM 1657 N N . ALA A 1 213 ? -10.986 16.079 -29.637 1.00 82.56 213 ALA A N 1
ATOM 1658 C CA . ALA A 1 213 ? -11.211 17.197 -28.721 1.00 82.56 213 ALA A CA 1
ATOM 1659 C C . ALA A 1 213 ? -9.940 18.015 -28.404 1.00 82.56 213 ALA A C 1
ATOM 1661 O O . ALA A 1 213 ? -10.034 19.192 -28.065 1.00 82.56 213 ALA A O 1
ATOM 1662 N N . SER A 1 214 ? -8.747 17.420 -28.520 1.00 88.44 214 SER A N 1
ATOM 1663 C CA . SER A 1 214 ? -7.458 18.069 -28.229 1.00 88.44 214 SER A CA 1
ATOM 1664 C C . SER A 1 214 ? -6.714 18.559 -29.478 1.00 88.44 214 SER A C 1
ATOM 1666 O O . SER A 1 214 ? -5.793 19.367 -29.357 1.00 88.44 214 SER A O 1
ATOM 1668 N N . GLN A 1 215 ? -7.128 18.140 -30.678 1.00 90.12 215 GLN A N 1
ATOM 1669 C CA . GLN A 1 215 ? -6.580 18.622 -31.953 1.00 90.12 215 GLN A CA 1
ATOM 1670 C C . GLN A 1 215 ? -6.564 20.154 -32.107 1.00 90.12 215 GLN A C 1
ATOM 1672 O O . GLN A 1 215 ? -5.523 20.671 -32.516 1.00 90.12 215 GLN A O 1
ATOM 1677 N N . PRO A 1 216 ? -7.626 20.915 -31.757 1.00 91.81 216 PRO A N 1
ATOM 1678 C CA . PRO A 1 216 ? -7.597 22.369 -31.927 1.00 91.81 216 PRO A CA 1
ATOM 1679 C C . PRO A 1 216 ? -6.572 23.056 -31.012 1.00 91.81 216 PRO A C 1
ATOM 1681 O O . PRO A 1 216 ? -5.978 24.058 -31.405 1.00 91.81 216 PRO A O 1
ATOM 1684 N N . LEU A 1 217 ? -6.297 22.502 -29.823 1.00 91.19 217 LEU A N 1
ATOM 1685 C CA . LEU A 1 217 ? -5.235 23.003 -28.944 1.00 91.19 217 LEU A CA 1
ATOM 1686 C C . LEU A 1 217 ? -3.849 22.752 -29.550 1.00 91.19 217 LEU A C 1
ATOM 1688 O O . LEU A 1 217 ? -3.005 23.645 -29.545 1.00 91.19 217 LEU A O 1
ATOM 1692 N N . VAL A 1 218 ? -3.620 21.554 -30.092 1.00 91.44 218 VAL A N 1
ATOM 1693 C CA . VAL A 1 218 ? -2.348 21.205 -30.740 1.00 91.44 218 VAL A CA 1
ATOM 1694 C C . VAL A 1 218 ? -2.099 22.089 -31.962 1.00 91.44 218 VAL A C 1
ATOM 1696 O O . VAL A 1 218 ? -1.008 22.641 -32.092 1.00 91.44 218 VAL A O 1
ATOM 1699 N N . ALA A 1 219 ? -3.117 22.296 -32.801 1.00 91.31 219 ALA A N 1
ATOM 1700 C CA . ALA A 1 219 ? -3.037 23.193 -33.950 1.00 91.31 219 ALA A CA 1
ATOM 1701 C C . ALA A 1 219 ? -2.733 24.642 -33.530 1.00 91.31 219 ALA A C 1
ATOM 1703 O O . ALA A 1 219 ? -1.886 25.292 -34.139 1.00 91.31 219 ALA A O 1
ATOM 1704 N N . ALA A 1 220 ? -3.360 25.140 -32.456 1.00 91.38 220 ALA A N 1
ATOM 1705 C CA . ALA A 1 220 ? -3.110 26.489 -31.949 1.00 91.38 220 ALA A CA 1
ATOM 1706 C C . ALA A 1 220 ? -1.684 26.665 -31.392 1.00 91.38 220 ALA A C 1
ATOM 1708 O O . ALA A 1 220 ? -1.060 27.704 -31.602 1.00 91.38 220 ALA A O 1
ATOM 1709 N N . LEU A 1 221 ? -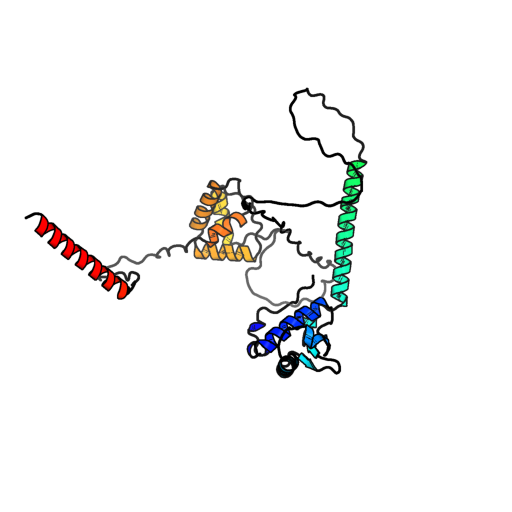1.133 25.646 -30.725 1.00 91.88 221 LEU A N 1
ATOM 1710 C CA . LEU A 1 221 ? 0.254 25.660 -30.249 1.00 91.88 221 LEU A CA 1
ATOM 1711 C C . LEU A 1 221 ? 1.259 25.575 -31.409 1.00 91.88 221 LEU A C 1
ATOM 1713 O O . LEU A 1 221 ? 2.251 26.301 -31.410 1.00 91.88 221 LEU A O 1
ATOM 1717 N N . GLN A 1 222 ? 0.979 24.761 -32.430 1.00 92.19 222 GLN A N 1
ATOM 1718 C CA . GLN A 1 222 ? 1.791 24.702 -33.651 1.00 92.19 222 GLN A CA 1
ATOM 1719 C C . GLN A 1 222 ? 1.765 26.028 -34.420 1.00 92.19 222 GLN A C 1
ATOM 1721 O O . GLN A 1 222 ?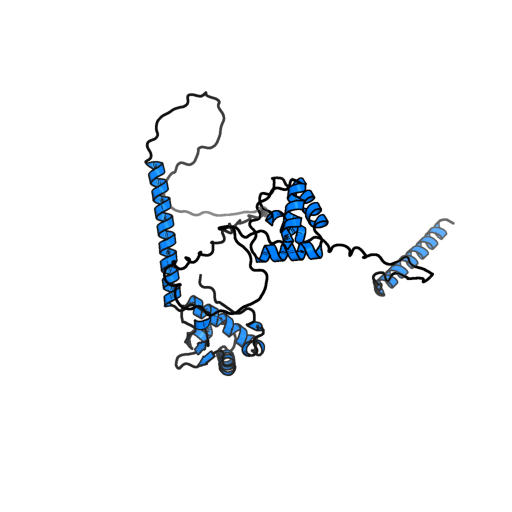 2.816 26.496 -34.850 1.00 92.19 222 GLN A O 1
ATOM 1726 N N . ALA A 1 223 ? 0.601 26.678 -34.524 1.00 90.62 223 ALA A N 1
ATOM 1727 C CA . ALA A 1 223 ? 0.475 28.011 -35.116 1.00 90.62 223 ALA A CA 1
ATOM 1728 C C . ALA A 1 223 ? 1.277 29.077 -34.344 1.00 90.62 223 ALA A C 1
ATOM 1730 O O . ALA A 1 223 ? 1.795 30.017 -34.942 1.00 90.62 223 ALA A O 1
ATOM 1731 N N . ALA A 1 224 ? 1.449 28.899 -33.030 1.00 89.81 224 ALA A N 1
ATOM 1732 C CA . ALA A 1 224 ? 2.327 29.715 -32.190 1.00 89.81 224 ALA A CA 1
ATOM 1733 C C . ALA A 1 224 ? 3.818 29.300 -32.257 1.00 89.81 224 ALA A C 1
ATOM 1735 O O . ALA A 1 224 ? 4.625 29.772 -31.459 1.00 89.81 224 ALA A O 1
ATOM 1736 N N . ASN A 1 225 ? 4.200 28.428 -33.199 1.00 90.31 225 ASN A N 1
ATOM 1737 C CA . ASN A 1 225 ? 5.541 27.856 -33.378 1.00 90.31 225 ASN A CA 1
ATOM 1738 C C . ASN A 1 225 ? 6.066 27.012 -32.197 1.00 90.31 225 ASN A C 1
ATOM 1740 O O . ASN A 1 225 ? 7.266 26.735 -32.110 1.00 90.31 225 ASN A O 1
ATOM 1744 N N . LEU A 1 226 ? 5.182 26.532 -31.318 1.00 89.38 226 LEU A N 1
ATOM 1745 C CA . LEU A 1 226 ? 5.518 25.676 -30.176 1.00 89.38 226 LEU A CA 1
ATOM 1746 C C . LEU A 1 226 ? 5.498 24.200 -30.602 1.00 89.38 226 LEU A C 1
ATOM 1748 O O . LEU A 1 226 ? 4.496 23.497 -30.462 1.00 89.38 226 LEU A O 1
ATOM 1752 N N . HIS A 1 227 ? 6.620 23.723 -31.137 1.00 89.38 227 HIS A N 1
ATOM 1753 C CA . HIS A 1 227 ? 6.762 22.346 -31.613 1.00 89.38 227 HIS A CA 1
ATOM 1754 C C . HIS A 1 227 ? 7.273 21.430 -30.493 1.00 89.38 227 HIS A C 1
ATOM 1756 O O . HIS A 1 227 ? 8.430 21.516 -30.087 1.00 89.38 227 HIS A O 1
ATOM 1762 N N . VAL A 1 228 ? 6.414 20.531 -30.003 1.00 88.19 228 VAL A N 1
ATOM 1763 C CA . VAL A 1 228 ? 6.730 19.572 -28.931 1.00 88.19 228 VAL A CA 1
ATOM 1764 C C . VAL A 1 228 ? 6.234 18.165 -29.259 1.00 88.19 228 VAL A C 1
ATOM 1766 O O . VAL A 1 228 ? 5.296 17.993 -30.035 1.00 88.19 228 VAL A O 1
ATOM 1769 N N . GLY A 1 229 ? 6.843 17.149 -28.641 1.00 87.06 229 GLY A N 1
ATOM 1770 C CA . GLY A 1 229 ? 6.356 15.771 -28.689 1.00 87.06 229 GLY A CA 1
ATOM 1771 C C . GLY A 1 229 ? 5.068 15.584 -27.880 1.00 87.06 229 GLY A C 1
ATOM 1772 O O . GLY A 1 229 ? 4.993 16.000 -26.717 1.00 87.06 229 GLY A O 1
ATOM 1773 N N . TRP A 1 230 ? 4.080 14.927 -28.492 1.00 87.44 230 TRP A N 1
ATOM 1774 C CA . TRP A 1 230 ? 2.740 14.665 -27.947 1.00 87.44 230 TRP A CA 1
ATOM 1775 C C . TRP A 1 230 ? 2.593 13.237 -27.394 1.00 87.44 230 TRP A C 1
ATOM 1777 O O . TRP A 1 230 ? 1.560 12.594 -27.564 1.00 87.44 230 TRP A O 1
ATOM 1787 N N . ASP A 1 231 ? 3.631 12.738 -26.719 1.00 83.12 231 ASP A N 1
ATOM 1788 C CA . ASP A 1 231 ? 3.670 11.389 -26.135 1.00 83.12 231 ASP A CA 1
ATOM 1789 C C . ASP A 1 231 ? 2.934 11.344 -24.782 1.00 83.12 231 ASP A C 1
ATOM 1791 O O . ASP A 1 231 ? 3.529 11.150 -23.715 1.00 83.12 231 ASP A O 1
ATOM 1795 N N . PHE A 1 232 ? 1.626 11.600 -24.813 1.00 85.44 232 PHE A N 1
ATOM 1796 C CA . PHE A 1 232 ? 0.761 11.544 -23.637 1.00 85.44 232 PHE A CA 1
ATOM 1797 C C . PHE A 1 232 ? 0.089 10.185 -23.490 1.00 85.44 232 PHE A C 1
ATOM 1799 O O . PHE A 1 232 ? -0.287 9.532 -24.467 1.00 85.44 232 PHE A O 1
ATOM 1806 N N . ARG A 1 233 ? -0.104 9.781 -22.234 1.00 86.50 233 ARG A N 1
ATOM 1807 C CA . ARG A 1 233 ? -0.928 8.620 -21.899 1.00 86.50 233 ARG A CA 1
ATOM 1808 C C . ARG A 1 233 ? -2.421 8.943 -22.057 1.00 86.50 233 ARG A C 1
ATOM 1810 O O . ARG A 1 233 ? -2.793 10.117 -22.011 1.00 86.50 233 ARG A O 1
ATOM 1817 N N . PRO A 1 234 ? -3.298 7.932 -22.197 1.00 82.44 234 PRO A N 1
ATOM 1818 C CA . PRO A 1 234 ? -4.740 8.159 -22.328 1.00 82.44 234 PRO A CA 1
ATOM 1819 C C . PRO A 1 234 ? -5.353 9.004 -21.196 1.00 82.44 234 PRO A C 1
ATOM 1821 O O . PRO A 1 234 ? -6.171 9.881 -21.456 1.00 82.44 234 PRO A O 1
ATOM 1824 N N . ASP A 1 235 ? -4.916 8.806 -19.950 1.00 82.62 235 ASP A N 1
ATOM 1825 C CA . ASP A 1 235 ? -5.348 9.582 -18.780 1.00 82.62 235 ASP A CA 1
ATOM 1826 C C . ASP A 1 235 ? -4.909 11.054 -18.838 1.00 82.62 235 ASP A C 1
ATOM 1828 O O . ASP A 1 235 ? -5.612 11.952 -18.374 1.00 82.62 235 ASP A O 1
ATOM 1832 N N . GLU A 1 236 ? -3.769 11.331 -19.463 1.00 89.50 236 GLU A N 1
ATOM 1833 C CA . GLU A 1 236 ? -3.247 12.690 -19.613 1.00 89.50 236 GLU A CA 1
ATOM 1834 C C . GLU A 1 236 ? -3.946 13.447 -20.733 1.00 89.50 236 GLU A C 1
ATOM 1836 O O . GLU A 1 236 ? -4.179 14.648 -20.606 1.00 89.50 236 GLU A O 1
ATOM 1841 N N . TRP A 1 237 ? -4.347 12.748 -21.793 1.00 90.88 237 TRP A N 1
ATOM 1842 C CA . TRP A 1 237 ? -5.225 13.317 -22.809 1.00 90.88 237 TRP A CA 1
ATOM 1843 C C . TRP A 1 237 ? -6.595 13.695 -22.237 1.00 90.88 237 TRP A C 1
ATOM 1845 O O . TRP A 1 237 ? -7.081 14.788 -22.519 1.00 90.88 237 TRP A O 1
ATOM 1855 N N . LEU A 1 238 ? -7.175 12.856 -21.370 1.00 90.44 238 LEU A N 1
ATOM 1856 C CA . LEU A 1 238 ? -8.420 13.185 -20.661 1.00 90.44 238 LEU A CA 1
ATOM 1857 C C . LEU A 1 238 ? -8.262 14.425 -19.772 1.00 90.44 238 LEU A C 1
ATOM 1859 O O . LEU A 1 238 ? -9.141 15.285 -19.731 1.00 90.44 238 LEU A O 1
ATOM 1863 N N . LEU A 1 239 ? -7.120 14.560 -19.093 1.00 91.38 239 LEU A N 1
ATOM 1864 C CA . LEU A 1 239 ? -6.807 15.764 -18.329 1.00 91.38 239 LEU A CA 1
ATOM 1865 C C . LEU A 1 239 ? -6.708 17.005 -19.228 1.00 91.38 239 LEU A C 1
ATOM 1867 O O . LEU A 1 239 ? -7.211 18.063 -18.857 1.00 91.38 239 LEU A O 1
ATOM 1871 N N . ILE A 1 240 ? -6.061 16.898 -20.389 1.00 92.12 240 ILE A N 1
ATOM 1872 C CA . ILE A 1 240 ? -5.963 18.006 -21.348 1.00 92.12 240 ILE A CA 1
ATOM 1873 C C . ILE A 1 240 ? -7.353 18.403 -21.838 1.00 92.12 240 ILE A C 1
ATOM 1875 O O . ILE A 1 240 ? -7.658 19.590 -21.887 1.00 92.12 240 ILE A O 1
ATOM 1879 N N . GLU A 1 241 ? -8.224 17.440 -22.129 1.00 91.88 241 GLU A N 1
ATOM 1880 C CA . GLU A 1 241 ? -9.607 17.720 -22.507 1.00 91.88 241 GLU A CA 1
ATOM 1881 C C . GLU A 1 241 ? -10.376 18.440 -21.389 1.00 91.88 241 GLU A C 1
ATOM 1883 O O . GLU A 1 241 ? -11.061 19.433 -21.645 1.00 91.88 241 GLU A O 1
ATOM 1888 N N . ALA A 1 242 ? -10.216 18.008 -20.137 1.00 92.12 242 ALA A N 1
ATOM 1889 C CA . ALA A 1 242 ? -10.806 18.693 -18.990 1.00 92.12 242 ALA A CA 1
ATOM 1890 C C . ALA A 1 242 ? -10.275 20.131 -18.842 1.00 92.12 242 ALA A C 1
ATOM 1892 O O . ALA A 1 242 ? -11.053 21.052 -18.596 1.00 92.12 242 ALA A O 1
ATOM 1893 N N . LEU A 1 243 ? -8.972 20.351 -19.047 1.00 92.00 243 LEU A N 1
ATOM 1894 C CA . LEU A 1 243 ? -8.353 21.681 -19.013 1.00 92.00 243 LEU A CA 1
ATOM 1895 C C . LEU A 1 243 ? -8.826 22.571 -20.167 1.00 92.00 243 LEU A C 1
ATOM 1897 O O . LEU A 1 243 ? -9.056 23.760 -19.957 1.00 92.00 243 LEU A O 1
ATOM 1901 N N . ILE A 1 244 ? -9.028 22.009 -21.360 1.00 93.19 244 ILE A N 1
ATOM 1902 C CA . ILE A 1 244 ? -9.614 22.720 -22.502 1.00 93.19 244 ILE A CA 1
ATOM 1903 C C . ILE A 1 244 ? -11.028 23.193 -22.153 1.00 93.19 244 ILE A C 1
ATOM 1905 O O . ILE A 1 244 ? -11.354 24.351 -22.399 1.00 93.19 244 ILE A O 1
ATOM 1909 N N . ARG A 1 24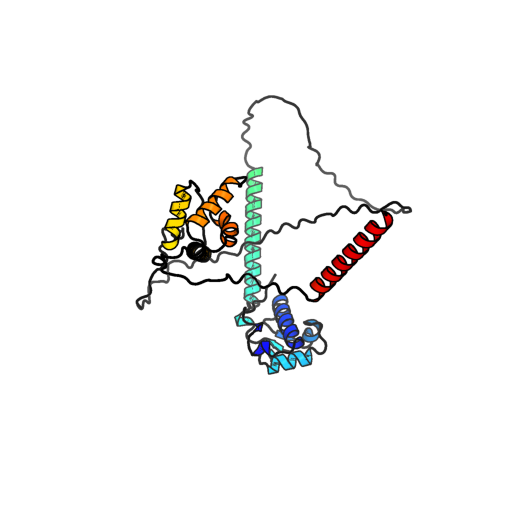5 ? -11.848 22.332 -21.539 1.00 91.69 245 ARG A N 1
ATOM 1910 C CA . ARG A 1 245 ? -13.213 22.688 -21.113 1.00 91.69 245 ARG A CA 1
ATOM 1911 C C . ARG A 1 245 ? -13.225 23.732 -19.992 1.00 91.69 245 ARG A C 1
ATOM 1913 O O . ARG A 1 245 ? -14.102 24.586 -19.979 1.00 91.69 245 ARG A O 1
ATOM 1920 N N . ARG A 1 246 ? -12.264 23.664 -19.066 1.00 91.75 246 ARG A N 1
ATOM 1921 C CA . ARG A 1 246 ? -12.188 24.528 -17.877 1.00 91.75 246 ARG A CA 1
ATOM 1922 C C . ARG A 1 246 ? -11.607 25.914 -18.163 1.00 91.75 246 ARG A C 1
ATOM 1924 O O . ARG A 1 246 ? -12.141 26.916 -17.704 1.00 91.75 246 ARG A O 1
ATOM 1931 N N . CYS A 1 247 ? -10.493 25.969 -18.889 1.00 90.00 247 CYS A N 1
ATOM 1932 C CA . CYS A 1 247 ? -9.699 27.187 -19.085 1.00 90.00 247 CYS A CA 1
ATOM 1933 C C . CYS A 1 247 ? -9.804 27.746 -20.513 1.00 90.00 247 CYS A C 1
ATOM 1935 O O . CYS A 1 247 ? -9.449 28.898 -20.750 1.00 90.00 247 CYS A O 1
ATOM 1937 N N . GLY A 1 248 ? -10.288 26.953 -21.471 1.00 91.00 248 GLY A N 1
ATOM 1938 C CA . GLY A 1 248 ? -10.314 27.326 -22.880 1.00 91.00 248 GLY A CA 1
ATOM 1939 C C . GLY A 1 248 ? -8.940 27.239 -23.554 1.00 91.00 248 GLY A C 1
ATOM 1940 O O . GLY A 1 248 ? -7.883 27.377 -22.938 1.00 91.00 248 GLY A O 1
ATOM 1941 N N . ILE A 1 249 ? -8.954 27.027 -24.869 1.00 91.06 249 ILE A N 1
ATOM 1942 C CA . ILE A 1 249 ? -7.739 26.898 -25.689 1.00 91.06 249 ILE A CA 1
ATOM 1943 C C . ILE A 1 249 ? -6.857 28.163 -25.648 1.00 91.06 249 ILE A C 1
ATOM 1945 O O . ILE A 1 249 ? -5.648 28.015 -25.458 1.00 91.06 249 ILE A O 1
ATOM 1949 N N . PRO A 1 250 ? -7.393 29.401 -25.751 1.00 92.12 250 PRO A N 1
ATOM 1950 C CA . PRO A 1 250 ? -6.556 30.604 -25.767 1.00 92.12 250 PRO A CA 1
ATOM 1951 C C . PRO A 1 250 ? -5.721 30.793 -24.494 1.00 92.12 250 PRO A C 1
ATOM 1953 O O . PRO A 1 250 ? -4.548 31.158 -24.576 1.00 92.12 250 PRO A O 1
ATOM 1956 N N . ALA A 1 251 ? -6.286 30.492 -23.319 1.00 89.94 251 ALA A N 1
ATOM 1957 C CA . ALA A 1 251 ? -5.577 30.615 -22.044 1.00 89.94 251 ALA A CA 1
ATOM 1958 C C . ALA A 1 251 ? -4.425 29.602 -21.928 1.00 89.94 251 ALA A C 1
ATOM 1960 O O . ALA A 1 251 ? -3.332 29.940 -21.466 1.00 89.94 251 ALA A O 1
ATOM 1961 N N . LEU A 1 252 ? -4.643 28.371 -22.404 1.00 92.50 252 LEU A N 1
ATOM 1962 C CA . LEU A 1 252 ? -3.612 27.333 -22.432 1.00 92.50 252 LEU A CA 1
ATOM 1963 C C . LEU A 1 252 ? -2.456 27.714 -23.369 1.00 92.50 252 LEU A C 1
ATOM 1965 O O . LEU A 1 252 ? -1.291 27.557 -22.995 1.00 92.50 252 LEU A O 1
ATOM 1969 N N . VAL A 1 253 ? -2.757 28.273 -24.546 1.00 94.62 253 VAL A N 1
ATOM 1970 C CA . VAL A 1 253 ? -1.743 28.742 -25.509 1.00 94.62 253 VAL A CA 1
ATOM 1971 C C . VAL A 1 253 ? -0.940 29.917 -24.950 1.00 94.62 253 VAL A C 1
ATOM 1973 O O . VAL A 1 253 ? 0.290 29.911 -25.036 1.00 94.62 253 VAL A O 1
ATOM 1976 N N . ALA A 1 254 ? -1.598 30.891 -24.317 1.00 91.94 254 ALA A N 1
ATOM 1977 C CA . ALA A 1 254 ? -0.925 32.026 -23.684 1.00 91.94 254 ALA A CA 1
ATOM 1978 C C . ALA A 1 254 ? 0.037 31.571 -22.572 1.00 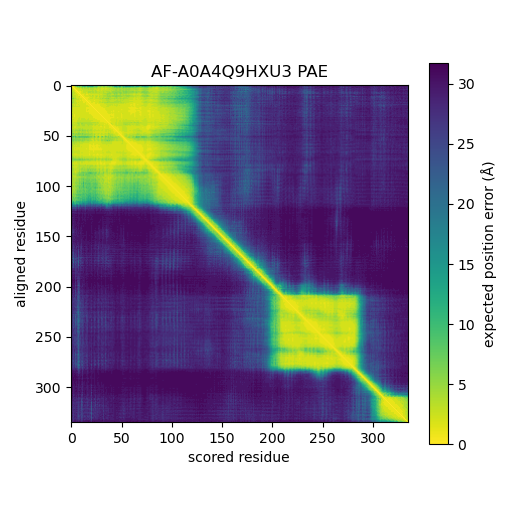91.94 254 ALA A C 1
ATOM 1980 O O . ALA A 1 254 ? 1.201 31.975 -22.539 1.00 91.94 254 ALA A O 1
ATOM 1981 N N . SER A 1 255 ? -0.414 30.654 -21.709 1.00 92.81 255 SER A N 1
ATOM 1982 C CA . SER A 1 255 ? 0.411 30.062 -20.649 1.00 92.81 255 SER A CA 1
ATOM 1983 C C . SER A 1 255 ? 1.598 29.260 -21.197 1.00 92.81 255 SER A C 1
ATOM 1985 O O . SER A 1 255 ? 2.716 29.367 -20.681 1.00 92.81 255 SER A O 1
ATOM 1987 N N . ALA A 1 256 ? 1.386 28.489 -22.269 1.00 93.25 256 ALA A N 1
ATOM 1988 C CA . ALA A 1 256 ? 2.444 27.712 -22.910 1.00 93.25 256 ALA A CA 1
ATOM 1989 C C . ALA A 1 256 ? 3.505 28.619 -23.546 1.00 93.25 256 ALA A C 1
ATOM 1991 O O . ALA A 1 256 ? 4.699 28.376 -23.384 1.00 93.25 256 ALA A O 1
ATOM 1992 N N . THR A 1 257 ? 3.072 29.702 -24.194 1.00 93.06 257 THR A N 1
ATOM 1993 C CA . THR A 1 257 ? 3.952 30.705 -24.809 1.00 93.06 257 THR A CA 1
ATOM 1994 C C . THR A 1 257 ? 4.810 31.412 -23.759 1.00 93.06 257 THR A C 1
ATOM 1996 O O . THR A 1 257 ? 6.026 31.501 -23.921 1.00 93.06 257 THR A O 1
ATOM 1999 N N . ALA A 1 258 ? 4.213 31.840 -22.642 1.00 90.06 258 ALA A N 1
ATOM 2000 C CA . ALA A 1 258 ? 4.954 32.453 -21.537 1.00 90.06 258 ALA A CA 1
ATOM 2001 C C . ALA A 1 258 ? 5.982 31.480 -20.928 1.00 90.06 258 ALA A C 1
ATOM 2003 O O . ALA A 1 258 ? 7.134 31.844 -20.690 1.00 90.06 258 ALA A O 1
ATOM 2004 N N . SER A 1 259 ? 5.588 30.216 -20.742 1.00 90.00 259 SER A N 1
ATOM 2005 C CA . SER A 1 259 ? 6.476 29.164 -20.230 1.00 90.00 259 SER A CA 1
ATOM 2006 C C . SER A 1 259 ? 7.630 28.865 -21.191 1.00 90.00 259 SER A C 1
ATOM 2008 O O . SER A 1 259 ? 8.745 28.602 -20.751 1.00 90.00 259 SER A O 1
ATOM 2010 N N . TRP A 1 260 ? 7.382 28.929 -22.502 1.00 90.81 260 TRP A N 1
ATOM 2011 C CA . TRP A 1 260 ? 8.396 28.733 -23.537 1.00 90.81 260 TRP A CA 1
ATOM 2012 C C . TRP A 1 260 ? 9.423 29.866 -23.573 1.00 90.81 260 TRP A C 1
ATOM 2014 O O . TRP A 1 260 ? 10.619 29.603 -23.655 1.00 90.81 260 TRP A O 1
ATOM 2024 N N . GLN A 1 261 ? 8.974 31.119 -23.468 1.00 88.44 261 GLN A N 1
ATOM 2025 C CA . GLN A 1 261 ? 9.851 32.295 -23.467 1.00 88.44 261 GLN A CA 1
ATOM 2026 C C . GLN A 1 261 ? 10.740 32.366 -22.216 1.00 88.44 261 GLN A C 1
ATOM 2028 O O . GLN A 1 261 ? 11.877 32.820 -22.296 1.00 88.44 261 GLN A O 1
ATOM 2033 N N . GLY A 1 262 ? 10.244 31.890 -21.069 1.00 83.94 262 GLY A N 1
ATOM 2034 C CA . GLY A 1 262 ? 11.012 31.820 -19.822 1.00 83.94 262 GLY A CA 1
ATOM 2035 C C . GLY A 1 262 ? 11.934 30.599 -19.700 1.00 83.94 262 GLY A C 1
ATOM 2036 O O . GLY A 1 262 ? 12.682 30.489 -18.724 1.00 83.94 262 GLY A O 1
ATOM 2037 N N . ALA A 1 263 ? 11.886 29.657 -20.646 1.00 87.25 263 ALA A N 1
ATOM 2038 C CA . ALA A 1 263 ? 12.637 28.414 -20.550 1.00 87.25 263 ALA A CA 1
ATOM 2039 C C . ALA A 1 263 ? 14.114 28.609 -20.931 1.00 87.25 263 ALA A C 1
ATOM 2041 O O . ALA A 1 263 ? 14.447 29.133 -21.990 1.00 87.25 263 ALA A O 1
ATOM 2042 N N . ARG A 1 264 ? 15.027 28.099 -20.090 1.00 80.38 264 ARG A N 1
ATOM 2043 C CA . ARG A 1 264 ? 16.477 28.083 -20.384 1.00 80.38 264 ARG A CA 1
ATOM 2044 C C . ARG A 1 264 ? 16.836 27.194 -21.580 1.00 80.38 264 ARG A C 1
ATOM 2046 O O . ARG A 1 264 ? 17.883 27.378 -22.190 1.00 80.38 264 ARG A O 1
ATOM 2053 N N . SER A 1 265 ? 15.996 26.210 -21.882 1.00 85.81 265 SER A N 1
ATOM 2054 C CA . SER A 1 265 ? 16.113 25.320 -23.032 1.00 85.81 265 SER A CA 1
ATOM 2055 C C . SER A 1 265 ? 14.728 25.040 -23.599 1.00 85.81 265 SER A C 1
ATOM 2057 O O . SER A 1 265 ? 13.758 24.938 -22.849 1.00 85.81 265 SER A O 1
ATOM 2059 N N . GLN A 1 266 ? 14.637 24.912 -24.924 1.00 87.19 266 GLN A N 1
ATOM 2060 C CA . GLN A 1 266 ? 13.361 24.682 -25.596 1.00 87.19 266 GLN A CA 1
ATOM 2061 C C . GLN A 1 266 ? 12.748 23.340 -25.149 1.00 87.19 266 GLN A C 1
ATOM 2063 O O . GLN A 1 266 ? 13.396 22.292 -25.291 1.00 87.19 266 GLN A O 1
ATOM 2068 N N . PRO A 1 267 ? 11.520 23.351 -24.600 1.00 90.38 267 PRO A N 1
ATOM 2069 C CA . PRO A 1 267 ? 10.803 22.140 -24.230 1.00 90.38 267 PRO A CA 1
ATOM 2070 C C . PRO A 1 267 ? 10.669 21.171 -25.408 1.00 90.38 267 PRO A C 1
ATOM 2072 O O . PRO A 1 267 ? 10.279 21.556 -26.502 1.00 90.38 267 PRO A O 1
ATOM 2075 N N . ARG A 1 268 ? 10.957 19.884 -25.175 1.00 87.75 268 ARG A N 1
ATOM 2076 C CA . ARG A 1 268 ? 10.829 18.824 -26.197 1.00 87.75 268 ARG A CA 1
ATOM 2077 C C . ARG A 1 268 ? 9.528 18.023 -26.098 1.00 87.75 268 ARG A C 1
ATOM 2079 O O . ARG A 1 268 ? 9.218 17.260 -27.003 1.00 87.75 268 ARG A O 1
ATOM 2086 N N . SER A 1 269 ? 8.770 18.176 -25.011 1.00 90.12 269 SER A N 1
ATOM 2087 C CA . SER A 1 269 ? 7.549 17.406 -24.735 1.00 90.12 269 SER A CA 1
ATOM 2088 C C . SER A 1 269 ? 6.439 18.306 -24.207 1.00 90.12 269 SER A C 1
ATOM 2090 O O . SER A 1 269 ? 6.687 19.153 -23.346 1.00 90.12 269 SER A O 1
ATOM 2092 N N . GLY A 1 270 ? 5.204 18.064 -24.657 1.00 88.12 270 GLY A N 1
ATOM 2093 C CA . GLY A 1 270 ? 4.014 18.774 -24.184 1.00 88.12 270 GLY A CA 1
ATOM 2094 C C . GLY A 1 270 ? 3.761 18.611 -22.682 1.00 88.12 270 GLY A C 1
ATOM 2095 O O . GLY A 1 270 ? 3.140 19.474 -22.064 1.00 88.12 270 GLY A O 1
ATOM 2096 N N . ARG A 1 271 ? 4.315 17.561 -22.052 1.00 92.06 271 ARG A N 1
ATOM 2097 C CA . ARG A 1 271 ? 4.252 17.348 -20.593 1.00 92.06 271 ARG A CA 1
ATOM 2098 C C . ARG A 1 271 ? 4.821 18.515 -19.791 1.00 92.06 271 ARG A C 1
ATOM 2100 O O . ARG A 1 271 ? 4.418 18.703 -18.647 1.00 92.06 271 ARG A O 1
ATOM 2107 N N . TYR A 1 272 ? 5.730 19.286 -20.385 1.00 92.56 272 TYR A N 1
ATOM 2108 C CA . TYR A 1 272 ? 6.332 20.461 -19.762 1.00 92.56 272 TYR A CA 1
ATOM 2109 C C . TYR A 1 272 ? 5.291 21.506 -19.335 1.00 92.56 272 TYR A C 1
ATOM 2111 O O . TYR A 1 272 ? 5.452 22.138 -18.296 1.00 92.56 272 TYR A O 1
ATOM 2119 N N . PHE A 1 273 ? 4.197 21.649 -20.088 1.00 92.38 273 PHE A N 1
ATOM 2120 C CA . PHE A 1 273 ? 3.177 22.667 -19.825 1.00 92.38 273 PHE A CA 1
ATOM 2121 C C . PHE A 1 273 ? 2.120 22.228 -18.803 1.00 92.38 273 PHE A C 1
ATOM 2123 O O . PHE A 1 273 ? 1.441 23.074 -18.226 1.00 92.38 273 PHE A O 1
ATOM 2130 N N . LEU A 1 274 ? 1.993 20.923 -18.525 1.00 93.06 274 LEU A N 1
ATOM 2131 C CA . LEU A 1 274 ? 0.943 20.390 -17.647 1.00 93.06 274 LEU A CA 1
ATOM 2132 C C . LEU A 1 274 ? 0.935 20.999 -16.233 1.00 93.06 274 LEU A C 1
ATOM 2134 O O . LEU A 1 274 ? -0.156 21.308 -15.749 1.00 93.06 274 LEU A O 1
ATOM 2138 N N . PRO A 1 275 ? 2.079 21.193 -15.542 1.00 92.81 275 PRO A N 1
ATOM 2139 C CA . PRO A 1 275 ? 2.075 21.817 -14.220 1.00 92.81 275 PRO A CA 1
ATOM 2140 C C . PRO A 1 275 ? 1.539 23.253 -14.250 1.00 92.81 275 PRO A C 1
ATOM 2142 O O . PRO A 1 275 ? 0.725 23.611 -13.403 1.00 92.81 275 PRO A O 1
ATOM 2145 N N . ALA A 1 276 ? 1.945 24.043 -15.249 1.00 91.12 276 ALA A N 1
ATOM 2146 C CA . ALA A 1 276 ? 1.486 25.419 -15.417 1.00 91.12 276 ALA A CA 1
ATOM 2147 C C . ALA A 1 276 ? -0.011 25.468 -15.752 1.00 91.12 276 ALA A C 1
ATOM 2149 O O . ALA A 1 276 ? -0.758 26.211 -15.124 1.00 91.12 276 ALA A O 1
ATOM 2150 N N . TRP A 1 277 ? -0.473 24.611 -16.666 1.00 94.38 277 TRP A N 1
ATOM 2151 C CA . TRP A 1 277 ? -1.882 24.536 -17.051 1.00 94.38 277 TRP A CA 1
ATOM 2152 C C . TRP A 1 277 ? -2.806 24.099 -15.911 1.00 94.38 277 TRP A C 1
ATOM 2154 O O . TRP A 1 277 ? -3.916 24.611 -15.798 1.00 94.38 277 TRP A O 1
ATOM 2164 N N . ARG A 1 278 ? -2.360 23.202 -15.021 1.00 92.56 278 ARG A N 1
ATOM 2165 C CA . ARG A 1 278 ? -3.150 22.796 -13.842 1.00 92.56 278 ARG A CA 1
ATOM 2166 C C . ARG A 1 278 ? -3.404 23.949 -12.875 1.00 92.56 278 ARG A C 1
ATOM 2168 O O . ARG A 1 278 ? -4.475 23.984 -12.271 1.00 92.56 278 ARG A O 1
ATOM 2175 N N . ALA A 1 279 ? -2.439 24.856 -12.751 1.00 89.38 279 ALA A N 1
ATOM 2176 C CA . ALA A 1 279 ? -2.504 26.019 -11.874 1.00 89.38 279 ALA A CA 1
ATOM 2177 C C . ALA A 1 279 ? -3.256 27.213 -12.491 1.00 89.38 279 ALA A C 1
ATOM 2179 O O . ALA A 1 279 ? -3.435 28.222 -11.810 1.00 89.38 279 ALA A O 1
ATOM 2180 N N . LEU A 1 280 ? -3.690 27.125 -13.756 1.00 89.25 280 LEU A N 1
ATOM 2181 C CA . LEU A 1 280 ? -4.455 28.200 -14.383 1.00 89.25 280 LEU A CA 1
ATOM 2182 C C . LEU A 1 280 ? -5.844 28.336 -13.748 1.00 89.25 280 LEU A C 1
ATOM 2184 O O . LEU A 1 280 ? -6.493 27.310 -13.505 1.00 89.25 280 LEU A O 1
ATOM 2188 N N . PRO A 1 281 ? -6.313 29.580 -13.537 1.00 84.12 281 PRO A N 1
ATOM 2189 C CA . PRO A 1 281 ? -7.678 29.833 -13.106 1.00 84.12 281 PRO A CA 1
ATOM 2190 C C . PRO A 1 281 ? -8.677 29.382 -14.179 1.00 84.12 281 PRO A C 1
ATOM 2192 O O . PRO A 1 281 ? -8.339 29.252 -15.362 1.00 84.12 281 PRO A O 1
ATOM 2195 N N . ASP A 1 282 ? -9.915 29.145 -13.758 1.00 84.19 282 ASP A N 1
ATOM 2196 C CA . ASP A 1 282 ? -11.009 28.824 -14.669 1.00 84.19 282 ASP A CA 1
ATOM 2197 C C . ASP A 1 282 ? -11.234 29.988 -15.639 1.00 84.19 282 ASP A C 1
ATOM 2199 O O . ASP A 1 282 ? -11.055 31.159 -15.280 1.00 84.19 282 ASP A O 1
ATOM 2203 N N . ALA A 1 283 ? -11.608 29.675 -16.883 1.00 74.56 283 ALA A N 1
ATOM 2204 C CA . ALA A 1 283 ? -11.982 30.710 -17.831 1.00 74.56 283 ALA A CA 1
ATOM 2205 C C . ALA A 1 283 ? -13.135 31.504 -17.217 1.00 74.56 283 ALA A C 1
ATOM 2207 O O . ALA A 1 283 ? -14.165 30.922 -16.872 1.00 74.56 283 ALA A O 1
ATOM 2208 N N . ALA A 1 284 ? -12.965 32.823 -17.076 1.00 59.97 284 ALA A N 1
ATOM 2209 C CA . ALA A 1 284 ? -14.077 33.695 -16.737 1.00 59.97 284 ALA A CA 1
ATOM 2210 C C . ALA A 1 284 ? -15.201 33.364 -17.719 1.00 59.97 284 ALA A C 1
ATOM 2212 O O . ALA A 1 284 ? -14.994 33.470 -18.932 1.00 59.97 284 ALA A O 1
ATOM 2213 N N . ALA A 1 285 ? -16.333 32.876 -17.200 1.00 50.06 285 ALA A N 1
ATOM 2214 C CA . ALA A 1 285 ? -17.490 32.550 -18.011 1.00 50.06 285 ALA A CA 1
ATOM 2215 C C . ALA A 1 285 ? -17.753 33.769 -18.889 1.00 50.06 285 ALA A C 1
ATOM 2217 O O . ALA A 1 285 ? -18.119 34.825 -18.380 1.00 50.06 285 ALA A O 1
ATOM 2218 N N . THR A 1 286 ? -17.471 33.659 -20.188 1.00 44.91 286 THR A N 1
ATOM 2219 C CA . THR A 1 286 ? -17.862 34.703 -21.126 1.00 44.91 286 THR A CA 1
ATOM 2220 C C . THR A 1 286 ? -19.377 34.731 -21.013 1.00 44.91 286 THR A C 1
ATOM 2222 O O . THR A 1 286 ? -19.987 33.695 -21.296 1.00 44.91 286 THR A O 1
ATOM 2225 N N . PRO A 1 287 ? -20.000 35.815 -20.517 1.00 42.19 287 PRO A N 1
ATOM 2226 C CA . PRO A 1 287 ? -21.443 35.850 -20.446 1.00 42.19 287 PRO A CA 1
ATOM 2227 C C . PRO A 1 287 ? -21.931 35.781 -21.889 1.00 42.19 287 PRO A C 1
ATOM 2229 O O . PRO A 1 287 ? -21.784 36.729 -22.660 1.00 42.19 287 PRO A O 1
ATOM 2232 N N . ALA A 1 288 ? -22.447 34.613 -22.272 1.00 44.09 288 ALA A N 1
ATOM 2233 C CA . ALA A 1 288 ? -23.273 34.475 -23.452 1.00 44.09 288 ALA A CA 1
ATOM 2234 C C . ALA A 1 288 ? -24.353 35.557 -23.344 1.00 44.09 288 ALA A C 1
ATOM 2236 O O . ALA A 1 288 ? -24.983 35.689 -22.294 1.00 44.09 288 ALA A O 1
ATOM 2237 N N . GLY A 1 289 ? -24.444 36.389 -24.383 1.00 45.00 289 GLY A N 1
ATOM 2238 C CA . GLY A 1 289 ? -25.085 37.697 -24.350 1.00 45.00 289 GLY A CA 1
ATOM 2239 C C . GLY A 1 289 ? -26.381 37.742 -23.545 1.00 45.00 289 GLY A C 1
ATOM 2240 O O . GLY A 1 289 ? -27.357 37.069 -23.867 1.00 45.00 289 GLY A O 1
ATOM 2241 N N . LEU A 1 290 ? -26.390 38.591 -22.520 1.00 35.25 290 LEU A N 1
ATOM 2242 C CA . LEU A 1 290 ? -27.634 39.084 -21.950 1.00 35.25 290 LEU A CA 1
ATOM 2243 C C . LEU A 1 290 ? -28.214 40.120 -22.928 1.00 35.25 290 LEU A C 1
ATOM 2245 O O . LEU A 1 290 ? -27.474 41.012 -23.355 1.00 35.25 290 LEU A O 1
ATOM 2249 N N . PRO A 1 291 ? -29.505 40.037 -23.302 1.00 40.62 291 PRO A N 1
ATOM 2250 C CA . PRO A 1 291 ? -30.157 41.132 -24.006 1.00 40.62 291 PRO A CA 1
ATOM 2251 C C . PRO A 1 291 ? -30.108 42.393 -23.135 1.00 40.62 291 PRO A C 1
ATOM 2253 O O . PRO A 1 291 ? -30.184 42.319 -21.907 1.00 40.62 291 PRO A O 1
ATOM 2256 N N . ALA A 1 292 ? -29.929 43.539 -23.795 1.00 39.66 292 ALA A N 1
ATOM 2257 C CA . ALA A 1 292 ? -29.735 44.847 -23.183 1.00 39.66 292 ALA A CA 1
ATOM 2258 C C . ALA A 1 292 ? -30.694 45.091 -22.004 1.00 39.66 292 ALA A C 1
ATOM 2260 O O . ALA A 1 292 ? -31.914 45.012 -22.146 1.00 39.66 292 ALA A O 1
ATOM 2261 N N . ALA A 1 293 ? -30.116 45.393 -20.840 1.00 34.91 293 ALA A N 1
ATOM 2262 C CA . ALA A 1 293 ? -30.850 45.713 -19.629 1.00 34.91 293 ALA A CA 1
ATOM 2263 C C . ALA A 1 293 ? -31.710 46.969 -19.840 1.00 34.91 293 ALA A C 1
ATOM 2265 O O . ALA A 1 293 ? -31.189 48.067 -20.042 1.00 34.91 293 ALA A O 1
ATOM 2266 N N . ILE A 1 294 ? -33.030 46.809 -19.741 1.00 36.78 294 ILE A N 1
ATOM 2267 C CA . ILE A 1 294 ? -33.947 47.909 -19.453 1.00 36.78 294 ILE A CA 1
ATOM 2268 C C . ILE A 1 294 ? -34.080 47.994 -17.933 1.00 36.78 294 ILE A C 1
ATOM 2270 O O . ILE A 1 294 ? -34.549 47.056 -17.299 1.00 36.78 294 ILE A O 1
ATOM 2274 N N . GLY A 1 295 ? -33.721 49.155 -17.387 1.00 35.81 295 GLY A N 1
ATOM 2275 C CA . GLY A 1 295 ? -34.399 49.730 -16.228 1.00 35.81 295 GLY A CA 1
ATOM 2276 C C . GLY A 1 295 ? -33.959 49.257 -14.842 1.00 35.81 295 GLY A C 1
ATOM 2277 O O . GLY A 1 295 ? -34.393 48.225 -14.353 1.00 35.81 295 GLY A O 1
ATOM 2278 N N . GLY A 1 296 ? -33.194 50.123 -14.174 1.00 45.75 296 GLY A N 1
ATOM 2279 C CA . GLY A 1 296 ? -33.420 50.521 -12.780 1.00 45.75 296 GLY A CA 1
ATOM 2280 C C . GLY A 1 296 ? -33.616 49.417 -11.740 1.00 45.75 296 GLY A C 1
ATOM 2281 O O . GLY A 1 296 ? -34.737 49.112 -11.353 1.00 45.75 296 GLY A O 1
ATOM 2282 N N . GLY A 1 297 ? -32.516 48.932 -11.173 1.00 35.94 297 GLY A N 1
ATOM 2283 C CA . GLY A 1 297 ? -32.532 48.167 -9.931 1.00 35.94 297 GLY A CA 1
ATOM 2284 C C . GLY A 1 297 ? -31.159 48.233 -9.282 1.00 35.94 297 GLY A C 1
ATOM 2285 O O . GLY A 1 297 ? -30.197 47.698 -9.819 1.00 35.94 297 GLY A O 1
ATOM 2286 N N . SER A 1 298 ? -31.057 48.945 -8.160 1.00 50.69 298 SER A N 1
ATOM 2287 C CA . SER A 1 298 ? -29.840 49.043 -7.352 1.00 50.69 298 SER A CA 1
ATOM 2288 C C . SER A 1 298 ? -29.422 47.648 -6.875 1.00 50.69 298 SER A C 1
ATOM 2290 O O . SER A 1 298 ? -30.069 47.072 -6.001 1.00 50.69 298 SER A O 1
ATOM 2292 N N . VAL A 1 299 ? -28.366 47.084 -7.465 1.00 42.78 299 VAL A N 1
ATOM 2293 C CA . VAL A 1 299 ? -27.742 45.841 -6.997 1.00 42.78 299 VAL A CA 1
ATOM 2294 C C . VAL A 1 299 ? -26.487 46.222 -6.224 1.00 42.78 299 VAL A C 1
ATOM 2296 O O . VAL A 1 299 ? -25.483 46.636 -6.800 1.00 42.78 299 VAL A O 1
ATOM 2299 N N . VAL A 1 300 ? -26.556 46.100 -4.901 1.00 50.81 300 VAL A N 1
ATOM 2300 C CA . VAL A 1 300 ? -25.401 46.251 -4.011 1.00 50.81 300 VAL A CA 1
ATOM 2301 C C . VAL A 1 300 ? -24.575 44.958 -4.104 1.00 50.81 300 VAL A C 1
ATOM 2303 O O . VAL A 1 300 ? -25.121 43.889 -3.820 1.00 50.81 300 VAL A O 1
ATOM 2306 N N . PRO A 1 301 ? -23.294 44.990 -4.510 1.00 49.06 301 PRO A N 1
ATOM 2307 C CA . PRO A 1 301 ? -22.487 43.778 -4.586 1.00 49.06 301 PRO A CA 1
ATOM 2308 C C . PRO A 1 301 ? -22.153 43.269 -3.176 1.00 49.06 301 PRO A C 1
ATOM 2310 O O . PRO A 1 301 ? -21.588 43.994 -2.356 1.00 49.06 301 PRO A O 1
ATOM 2313 N N . PHE A 1 302 ? -22.481 42.005 -2.895 1.00 39.56 302 PHE A N 1
ATOM 2314 C CA . PHE A 1 302 ? -22.035 41.299 -1.692 1.00 39.56 302 PHE A CA 1
ATOM 2315 C C . PHE A 1 302 ? -20.519 41.053 -1.780 1.00 39.56 302 PHE A C 1
ATOM 2317 O O . PHE A 1 302 ? -20.060 40.086 -2.383 1.00 39.56 302 PHE A O 1
ATOM 2324 N N . GLY A 1 303 ? -19.734 41.959 -1.196 1.00 48.38 303 GLY A N 1
ATOM 2325 C CA . GLY A 1 303 ? -18.322 41.723 -0.893 1.00 48.38 303 GLY A CA 1
ATOM 2326 C C . GLY A 1 303 ? -18.155 40.724 0.264 1.00 48.38 303 GLY A C 1
ATOM 2327 O O . GLY A 1 303 ? -19.100 40.508 1.030 1.00 48.38 303 GLY A O 1
ATOM 2328 N N . PRO A 1 304 ? -16.971 40.104 0.422 1.00 41.81 304 PRO A N 1
ATOM 2329 C CA . PRO A 1 304 ? -16.727 39.132 1.482 1.00 41.81 304 PRO A CA 1
ATOM 2330 C C . PRO A 1 304 ? -16.896 39.812 2.844 1.00 41.81 304 PRO A C 1
ATOM 2332 O O . PRO A 1 304 ? -16.124 40.694 3.216 1.00 41.81 304 PRO A O 1
ATOM 2335 N N . THR A 1 305 ? -17.919 39.412 3.599 1.00 47.34 305 THR A N 1
ATOM 2336 C CA . THR A 1 305 ? -18.155 39.905 4.956 1.00 47.34 305 THR A CA 1
ATOM 2337 C C . THR A 1 305 ? -17.098 39.324 5.890 1.00 47.34 305 THR A C 1
ATOM 2339 O O . THR A 1 305 ? -17.323 38.313 6.556 1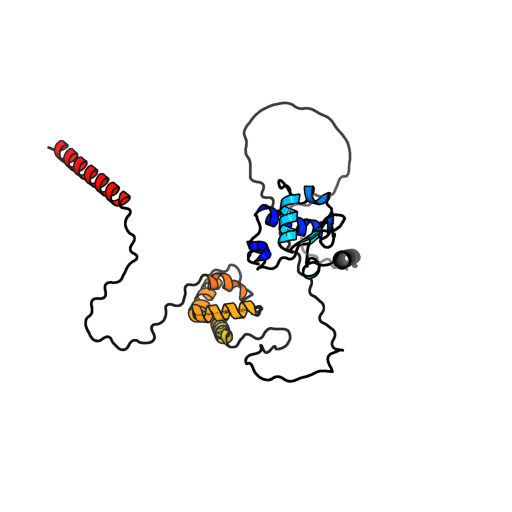.00 47.34 305 THR A O 1
ATOM 2342 N N . HIS A 1 306 ? -15.931 39.958 5.957 1.00 51.34 306 HIS A N 1
ATOM 2343 C CA . HIS A 1 306 ? -15.047 39.790 7.097 1.00 51.34 306 HIS A CA 1
ATOM 2344 C C . HIS A 1 306 ? -15.774 40.429 8.284 1.00 51.34 306 HIS A C 1
ATOM 2346 O O . HIS A 1 306 ? -15.829 41.652 8.391 1.00 51.34 306 HIS A O 1
ATOM 2352 N N . ARG A 1 307 ? -16.411 39.631 9.151 1.00 53.41 307 ARG A N 1
ATOM 2353 C CA . ARG A 1 307 ? -16.851 40.154 10.452 1.00 53.41 307 ARG A CA 1
ATOM 2354 C C . ARG A 1 307 ? -15.579 40.604 11.176 1.00 53.41 307 ARG A C 1
ATOM 2356 O O . ARG A 1 307 ? -14.724 39.750 11.420 1.00 53.41 307 ARG A O 1
ATOM 2363 N N . PRO A 1 308 ? -15.395 41.898 11.485 1.00 53.56 308 PRO A N 1
ATOM 2364 C CA . PRO A 1 308 ? -14.256 42.302 12.288 1.00 53.56 308 PRO A CA 1
ATOM 2365 C C . PRO A 1 308 ? -14.405 41.649 13.661 1.00 53.56 308 PRO A C 1
ATOM 2367 O O . PRO A 1 308 ? -15.484 41.671 14.261 1.00 53.56 308 PRO A O 1
ATOM 2370 N N . SER A 1 309 ? -13.330 41.022 14.135 1.00 62.22 309 SER A N 1
ATOM 2371 C CA . SER A 1 309 ? -13.253 40.519 15.500 1.00 62.22 309 SER A CA 1
ATOM 2372 C C . SER A 1 309 ? -13.623 41.663 16.445 1.00 62.22 309 SER A C 1
ATOM 2374 O O . SER A 1 309 ? -13.030 42.741 16.393 1.00 62.22 309 SER A O 1
ATOM 2376 N N . THR A 1 310 ? -14.619 41.458 17.311 1.00 71.75 310 THR A N 1
ATOM 2377 C CA . THR A 1 310 ? -15.043 42.461 18.305 1.00 71.75 310 THR A CA 1
ATOM 2378 C C . THR A 1 310 ? -13.899 42.869 19.234 1.00 71.75 310 THR A C 1
ATOM 2380 O O . THR A 1 310 ? -13.952 43.925 19.860 1.00 71.75 310 THR A O 1
ATOM 2383 N N . THR A 1 311 ? -12.855 42.042 19.308 1.00 73.81 311 THR A N 1
ATOM 2384 C CA . THR A 1 311 ? -11.611 42.331 20.016 1.00 73.81 311 THR A CA 1
ATOM 2385 C C . THR A 1 311 ? -10.785 43.392 19.287 1.00 73.81 311 THR A C 1
ATOM 2387 O O . THR A 1 311 ? -10.431 44.387 19.913 1.00 73.81 311 THR A O 1
ATOM 2390 N N . ASP A 1 312 ? -10.563 43.262 17.975 1.00 69.50 312 ASP A N 1
ATOM 2391 C CA . ASP A 1 312 ? -9.779 44.242 17.200 1.00 69.50 312 ASP A CA 1
ATOM 2392 C C . ASP A 1 312 ? -10.442 45.621 17.184 1.00 69.50 312 ASP A C 1
ATOM 2394 O O . ASP A 1 312 ? -9.772 46.637 17.346 1.00 69.50 312 ASP A O 1
ATOM 2398 N N . SER A 1 313 ? -11.776 45.675 17.090 1.00 74.06 313 SER A N 1
ATOM 2399 C CA . SER A 1 313 ? -12.500 46.952 17.143 1.00 74.06 313 SER A CA 1
ATOM 2400 C C . SER A 1 313 ? -12.341 47.663 18.491 1.00 74.06 313 SER A C 1
ATOM 2402 O O . SER A 1 313 ? -12.267 48.890 18.521 1.00 74.06 313 SER A O 1
ATOM 2404 N N . ARG A 1 314 ? -12.293 46.919 19.606 1.00 78.69 314 ARG A N 1
ATOM 2405 C CA . ARG A 1 314 ? -12.088 47.497 20.946 1.00 78.69 314 ARG A CA 1
ATOM 2406 C C . ARG A 1 314 ? -10.646 47.955 21.141 1.00 78.69 314 ARG A C 1
ATOM 2408 O O . ARG A 1 314 ? -10.425 49.019 21.711 1.00 78.69 314 ARG A O 1
ATOM 2415 N N . VAL A 1 315 ? -9.684 47.185 20.633 1.00 83.25 315 VAL A N 1
ATOM 2416 C CA . VAL A 1 315 ? -8.261 47.552 20.650 1.00 83.25 315 VAL A CA 1
ATOM 2417 C C . VAL A 1 315 ? -8.037 48.835 19.850 1.00 83.25 315 VAL A C 1
ATOM 2419 O O . VAL A 1 315 ? -7.410 49.764 20.354 1.00 83.25 315 VAL A O 1
ATOM 2422 N N . GLN A 1 316 ? -8.623 48.940 18.657 1.00 80.88 316 GLN A N 1
ATOM 2423 C CA . GLN A 1 316 ? -8.474 50.127 17.819 1.00 80.88 316 GLN A CA 1
ATOM 2424 C C . GLN A 1 316 ? -9.095 51.375 18.465 1.00 80.88 316 GLN A C 1
ATOM 2426 O O . GLN A 1 316 ? -8.469 52.432 18.488 1.00 80.88 316 GLN A O 1
ATOM 2431 N N . GLN A 1 317 ? -10.278 51.242 19.076 1.00 86.12 317 GLN A N 1
ATOM 2432 C CA . GLN A 1 317 ? -10.913 52.340 19.816 1.00 86.12 317 GLN A CA 1
ATOM 2433 C C . GLN A 1 317 ? -10.078 52.805 21.017 1.00 86.12 317 GLN A C 1
ATOM 2435 O O . GLN A 1 317 ? -10.001 54.008 21.270 1.00 86.12 317 GLN A O 1
ATOM 2440 N N . ALA A 1 318 ? -9.435 51.882 21.739 1.00 84.44 318 ALA A N 1
ATOM 2441 C CA . ALA A 1 318 ? -8.555 52.227 22.853 1.00 84.44 318 ALA A CA 1
ATOM 2442 C C . ALA A 1 318 ? -7.302 52.984 22.381 1.00 84.44 318 ALA A C 1
ATOM 2444 O O . ALA A 1 318 ? -6.918 53.981 22.993 1.00 84.44 318 ALA A O 1
ATOM 2445 N N . ILE A 1 319 ? -6.702 52.559 21.263 1.00 90.94 319 ILE A N 1
ATOM 2446 C CA . ILE A 1 319 ? -5.549 53.241 20.655 1.00 90.94 319 ILE A CA 1
ATOM 2447 C C . ILE A 1 319 ? -5.928 54.661 20.218 1.00 90.94 319 ILE A C 1
ATOM 2449 O O . ILE A 1 319 ? -5.199 55.612 20.505 1.00 90.94 319 ILE A O 1
ATOM 2453 N N . ASP A 1 320 ? -7.080 54.829 19.569 1.00 90.50 320 ASP A N 1
ATOM 2454 C CA . ASP A 1 320 ? -7.529 56.140 19.099 1.00 90.50 320 ASP A CA 1
ATOM 2455 C C . ASP A 1 320 ? -7.892 57.080 20.259 1.00 90.50 320 ASP A C 1
ATOM 2457 O O . ASP A 1 320 ? -7.607 58.278 20.197 1.00 90.50 320 ASP A O 1
ATOM 2461 N N . ALA A 1 321 ? -8.462 56.554 21.349 1.00 89.56 321 ALA A N 1
ATOM 2462 C CA . ALA A 1 321 ? -8.691 57.324 22.570 1.00 89.56 321 ALA A CA 1
ATOM 2463 C C . ALA A 1 321 ? -7.370 57.788 23.205 1.00 89.56 321 ALA A C 1
ATOM 2465 O O . ALA A 1 321 ? -7.249 58.958 23.569 1.00 89.56 321 ALA A O 1
ATOM 2466 N N . GLY A 1 322 ? -6.360 56.912 23.261 1.00 90.12 322 GLY A N 1
ATOM 2467 C CA . GLY A 1 322 ? -5.017 57.264 23.726 1.00 90.12 322 GLY A CA 1
ATOM 2468 C C . GLY A 1 322 ? -4.382 58.377 22.891 1.00 90.12 322 GLY A C 1
ATOM 2469 O O . GLY A 1 322 ? -3.888 59.354 23.446 1.00 90.12 322 GLY A O 1
ATOM 2470 N N . ARG A 1 323 ? -4.479 58.300 21.556 1.00 90.75 323 ARG A N 1
ATOM 2471 C CA . ARG A 1 323 ? -3.980 59.358 20.658 1.00 90.75 323 ARG A CA 1
ATOM 2472 C C . ARG A 1 323 ? -4.669 60.702 20.879 1.00 90.75 323 ARG A C 1
ATOM 2474 O O . ARG A 1 323 ? -4.011 61.732 20.810 1.00 90.75 323 ARG A O 1
ATOM 2481 N N . ARG A 1 324 ? -5.979 60.709 21.149 1.00 88.38 324 ARG A N 1
ATOM 2482 C CA . ARG A 1 324 ? -6.718 61.949 21.442 1.00 88.38 324 ARG A CA 1
ATOM 2483 C C . ARG A 1 324 ? -6.288 62.572 22.763 1.00 88.38 324 ARG A C 1
ATOM 2485 O O . ARG A 1 324 ? -6.134 63.784 22.820 1.00 88.38 324 ARG A O 1
ATOM 2492 N N . LEU A 1 325 ? -6.087 61.760 23.800 1.00 89.56 325 LEU A N 1
ATOM 2493 C CA . LEU A 1 325 ? -5.597 62.253 25.088 1.00 89.56 325 LEU A CA 1
ATOM 2494 C C . LEU A 1 325 ? -4.174 62.798 24.973 1.00 89.56 325 LEU A C 1
ATOM 2496 O O . LEU A 1 325 ? -3.904 63.858 25.524 1.00 89.56 325 LEU A O 1
ATOM 2500 N N . GLN A 1 326 ? -3.309 62.135 24.200 1.00 86.75 326 GLN A N 1
ATOM 2501 C CA . GLN A 1 326 ? -1.963 62.639 23.934 1.00 86.75 326 GLN A CA 1
ATOM 2502 C C . GLN A 1 326 ? -2.006 63.975 23.185 1.00 86.75 326 GLN A C 1
ATOM 2504 O O . GLN A 1 326 ? -1.386 64.928 23.624 1.00 86.75 326 GLN A O 1
ATOM 2509 N N . ALA A 1 327 ? -2.817 64.092 22.128 1.00 86.00 327 ALA A N 1
ATOM 2510 C CA . ALA A 1 327 ? -2.954 65.349 21.392 1.00 86.00 327 ALA A CA 1
ATOM 2511 C C . ALA A 1 327 ? -3.509 66.498 22.256 1.00 86.00 327 ALA A C 1
ATOM 2513 O O . ALA A 1 327 ? -3.154 67.652 22.041 1.00 86.00 327 ALA A O 1
ATOM 2514 N N . LEU A 1 328 ? -4.379 66.198 23.229 1.00 86.62 328 LEU A N 1
ATOM 2515 C CA . LEU A 1 328 ? -4.858 67.189 24.195 1.00 86.62 328 LEU A CA 1
ATOM 2516 C C . LEU A 1 328 ? -3.776 67.576 25.211 1.00 86.62 328 LEU A C 1
ATOM 2518 O O . LEU A 1 328 ? -3.691 68.750 25.554 1.00 86.62 328 LEU A O 1
ATOM 2522 N N . ALA A 1 329 ? -2.958 66.626 25.669 1.00 81.56 329 ALA A N 1
ATOM 2523 C CA . ALA A 1 329 ? -1.820 66.907 26.544 1.00 81.56 329 ALA A CA 1
ATOM 2524 C C . ALA A 1 329 ? -0.769 67.767 25.824 1.00 81.56 329 ALA A C 1
ATOM 2526 O O . ALA A 1 329 ? -0.395 68.821 26.330 1.00 81.56 329 ALA A O 1
ATOM 2527 N N . ASP A 1 330 ? -0.399 67.392 24.597 1.00 83.50 330 ASP A N 1
ATOM 2528 C CA . ASP A 1 330 ? 0.542 68.145 23.763 1.00 83.50 330 ASP A CA 1
ATOM 2529 C C . ASP A 1 330 ? 0.015 69.570 23.482 1.00 83.50 330 ASP A C 1
ATOM 2531 O O . ASP A 1 330 ? 0.772 70.538 23.471 1.00 83.50 330 ASP A O 1
ATOM 2535 N N . ALA A 1 331 ? -1.303 69.736 23.305 1.00 79.00 331 ALA A N 1
ATOM 2536 C CA . ALA A 1 331 ? -1.921 71.052 23.127 1.00 79.00 331 ALA A CA 1
ATOM 2537 C C . ALA A 1 331 ? -1.917 71.916 24.403 1.00 79.00 331 ALA A C 1
ATOM 2539 O O . ALA A 1 331 ? -1.975 73.141 24.292 1.00 79.00 331 ALA A O 1
ATOM 2540 N N . GLN A 1 332 ? -1.854 71.308 25.593 1.00 75.50 332 GLN A N 1
ATOM 2541 C CA . GLN A 1 332 ? -1.734 72.026 26.866 1.00 75.50 332 GLN A CA 1
ATOM 2542 C C . GLN A 1 332 ? -0.287 72.393 27.213 1.00 75.50 332 GLN A C 1
ATOM 2544 O O . GLN A 1 332 ? -0.083 73.387 27.897 1.00 75.50 332 GLN A O 1
ATOM 2549 N N . GLU A 1 333 ? 0.711 71.652 26.724 1.00 72.38 333 GLU A N 1
ATOM 2550 C CA . GLU A 1 333 ? 2.133 71.990 26.914 1.00 72.38 333 GLU A CA 1
ATOM 2551 C C . GLU A 1 333 ? 2.614 73.147 26.015 1.00 72.38 333 GLU A C 1
ATOM 2553 O O . GLU A 1 333 ? 3.664 73.738 26.268 1.00 72.38 333 GLU A O 1
ATOM 2558 N N . HIS A 1 334 ? 1.848 73.494 24.975 1.00 65.50 334 HIS A N 1
ATOM 2559 C CA . HIS A 1 334 ? 2.148 74.582 24.036 1.00 65.50 334 HIS A CA 1
ATOM 2560 C C . HIS A 1 334 ? 1.386 75.901 24.305 1.00 65.50 334 HIS A C 1
ATOM 2562 O O . HIS A 1 334 ? 1.463 76.813 23.475 1.00 65.50 334 HIS A O 1
ATOM 2568 N N . GLN A 1 335 ? 0.674 76.021 25.434 1.00 53.72 335 GLN A N 1
ATOM 2569 C CA . GLN A 1 335 ? 0.064 77.268 25.934 1.00 53.72 335 GLN A CA 1
ATOM 2570 C C . GLN A 1 335 ? 0.823 77.814 27.143 1.00 53.72 335 GLN A C 1
ATOM 2572 O O . GLN A 1 335 ? 0.930 79.058 27.229 1.00 53.72 335 GLN A O 1
#

pLDDT: mean 72.74, std 24.15, range [27.75, 97.31]

Organism: Streptomyces kasugaensis (NCBI:txid1946)

Solvent-accessible surface area (backbone atoms only — not comparable to full-atom values): 21882 Å² total; per-residue (Å²): 133,82,76,74,67,76,64,92,59,48,70,72,33,71,66,48,56,72,47,52,74,63,30,48,50,40,51,56,33,43,50,48,50,17,52,74,68,54,42,70,33,48,42,42,63,76,49,50,67,66,55,34,97,58,89,59,50,67,62,29,48,49,53,34,36,76,49,66,48,30,42,82,47,99,68,30,36,35,44,60,69,37,66,79,65,32,80,47,53,68,56,52,51,50,53,50,51,53,50,51,51,53,52,48,54,51,51,52,51,53,50,51,53,52,50,51,67,68,68,51,81,79,78,87,72,80,81,88,75,80,94,77,92,80,90,84,87,89,84,86,79,87,82,87,82,89,83,83,89,83,89,82,86,84,90,82,90,85,82,91,82,84,76,86,81,78,83,81,78,82,83,77,76,80,80,80,83,81,77,83,79,85,76,98,79,84,84,89,83,81,84,80,90,80,86,90,82,88,87,77,88,64,63,71,77,99,42,78,52,79,52,78,86,47,43,65,49,53,52,53,31,46,74,69,69,54,73,51,42,79,90,63,53,75,70,53,50,52,48,48,43,51,44,40,75,46,33,34,54,70,52,52,45,54,53,45,51,54,53,55,74,73,40,97,58,86,65,65,40,54,72,73,44,50,69,61,56,71,71,52,69,69,45,76,76,74,75,75,80,75,78,82,85,79,76,91,75,94,77,80,80,89,65,87,82,73,76,76,55,73,63,58,58,53,53,52,51,51,53,52,51,50,52,52,53,48,54,53,51,58,58,60,76,76,111

Secondary structure (DSSP, 8-state):
-------TTGGGSHHHHTS-HHHHHHHHHHHHHHHHHT-TTEEETTTHHHHS--S-HHHHHHHHHHTTSEEEETTEEEETTHHHHS--HHHHHHHHHHHHHHHHHHHHHHHHHHHHHHHS----------------------------------------------------PPPPPPPPPPPTTS-SS-------------EETTEEPPPTTTHHHHHHHHHTT---B----HHHHHHHHHHHHHH-HHHHHHHHHHHHHT-SS---BGGGGHHHHHTSPPPP----------S-----------PPPHHHHHHHHHHHHHHHHHHHHHHHHT-

Foldseek 3Di:
DFDQDDDPCQCVPPLNVPADPLLNQLLVLQLVVCRVVLVLQDDFPVCQCVSDVDPCSVVSVVSCVVSVQWDADPGGIGGPCRVVRGPHPVVVVVVVVVVVVVVVVVVVVVVVVVVCVVPPDPPDDDDDDDDDDDDDDDDDDDDDDDDDDDDDDDDDDDDDDDDDDDPDDDPPDDDDDDDDDDDDDPPPDDDDDDDDDDDDFDDDPPAGPLDPLCVVLVVLLVVVVQDADARDDPVVSVVSSVLCVFANSVRLSVQVSVQQVPDPDRYHHPVSSVVVSVPDHGHPPPPPDDPDDDDDDDDDDDDPPPPPDPVVVVVVVVVVVVVVVVVVVVVVVVD

Radius of gyration: 36.02 Å; Cα contacts (8 Å, |Δi|>4): 189; chains: 1; bounding box: 86×103×64 Å

Sequence (335 aa):
MPWVRLDDRFPSHRKVALLSDKAFRLHVSALCWASENLTEGHISDRELKVISRIRGPKTAAAELVDARLWERTPDGYLIHDYLEYNPDRARVQADRSANAARQQAFRDRKKAEKEAARNAPRNGVTPDAKNGPDDTNATAKRRDGDTNTEESTPEKNGQPQVKPIRNAVSSATPSRPVLPSPSEKEKEEGQPATHAGANGITFIGDRPQIPAASQPLVAALQAANLHVGWDFRPDEWLLIEALIRRCGIPALVASATASWQGARSQPRSGRYFLPAWRALPDAAATPAGLPAAIGGGSVVPFGPTHRPSTTDSRVQQAIDAGRRLQALADAQEHQ